Protein AF-A0A9D1CZ74-F1 (afdb_monomer)

Radius of gyration: 22.81 Å; Cα contacts (8 Å, |Δi|>4): 179; chains: 1; bounding box: 48×59×58 Å

Organism: NCBI:txid2840752

Sequence (178 aa):
MLEEDRCKKCGAKLVHGQCFNCKDLKVIEKGYIMVIDKDDQRIYNKRFEVMYNNKDFIWSFVLGLMYASFSGHIIIGVCGALIDVLLVWLFSIIMKADIFITIVFAGCFLIFRIICGLVLNVVCIQVDQTRINKIKVKYRKGYKRVLKNHNPDGKIYLVSTLILFVFLLCGLFWFELS

Mean predicted aligned error: 11.15 Å

Secondary structure (DSSP, 8-state):
-----B-TTT-PBPBTTB-TTT--B----S-------HHHHHHH-TTHHHHHTTTTHHHHHHHGGGHHHHTT-HHHHHHHHHHHHHHHHHHHHHTTS-HHHHHHHHHHHHHHHHHHHHHHHHHHHHHHHHHHHHHHHHTTTTHHHHHHH----HHHHHHHHHHHHHHHHHHHHHHHH-

Foldseek 3Di:
DPPQQADPPPRDGDDVQADPVVRDRPPPPDDPPLPQPLVLLCLQFVCLVCLVVLVCLVVCLVLPQLCLLLRVNLVSNLVVLVVVLVLVVVLVVQVPDDPVSNVVSVVVSSVSSNCRSVCVSVVSSVVSSVVLVVLCVVCVDPSSVVSNVNYRNSVVSSVVSVVVSVVSNVVVVVVVVD

Structure (mmCIF, N/CA/C/O backbone):
data_AF-A0A9D1CZ74-F1
#
_entry.id   AF-A0A9D1CZ74-F1
#
loop_
_atom_site.group_PDB
_atom_site.id
_atom_site.type_symbol
_atom_site.label_atom_id
_atom_site.label_alt_id
_atom_site.label_comp_id
_atom_site.label_asym_id
_atom_site.label_entity_id
_atom_site.label_seq_id
_atom_site.pdbx_PDB_ins_code
_atom_site.Cartn_x
_atom_site.Cartn_y
_atom_site.Cartn_z
_atom_site.occupancy
_atom_site.B_iso_or_equiv
_atom_site.auth_seq_id
_atom_site.auth_comp_id
_atom_site.auth_asym_id
_atom_site.auth_atom_id
_atom_site.pdbx_PDB_model_num
ATOM 1 N N . MET A 1 1 ? -0.975 -40.226 17.332 1.00 32.88 1 MET A N 1
ATOM 2 C CA . MET A 1 1 ? -2.325 -40.389 17.907 1.00 32.88 1 MET A CA 1
ATOM 3 C C . MET A 1 1 ? -2.902 -38.993 18.051 1.00 32.88 1 MET A C 1
ATOM 5 O O . MET A 1 1 ? -2.364 -38.220 18.828 1.00 32.88 1 MET A O 1
ATOM 9 N N . LEU A 1 2 ? -3.861 -38.619 17.203 1.00 37.31 2 LEU A N 1
ATOM 10 C CA . LEU A 1 2 ? -4.522 -37.313 17.274 1.00 37.31 2 LEU A CA 1
ATOM 11 C C . LEU A 1 2 ? -5.500 -37.372 18.453 1.00 37.31 2 LEU A C 1
ATOM 13 O O . LEU A 1 2 ? -6.474 -38.117 18.385 1.00 37.31 2 LEU A O 1
ATOM 17 N N . GLU A 1 3 ? -5.194 -36.674 19.548 1.00 45.78 3 GLU A N 1
ATOM 18 C CA . GLU A 1 3 ? -6.130 -36.504 20.664 1.00 45.78 3 GLU A CA 1
ATOM 19 C C . GLU A 1 3 ? -7.440 -35.926 20.118 1.00 45.78 3 GLU A C 1
ATOM 21 O O . GLU A 1 3 ? -7.453 -34.874 19.480 1.00 45.78 3 GLU A O 1
ATOM 26 N N . GLU A 1 4 ? -8.546 -36.640 20.325 1.00 53.97 4 GLU A N 1
ATOM 27 C CA . GLU A 1 4 ? -9.860 -36.160 19.919 1.00 53.97 4 GLU A CA 1
ATOM 28 C C . GLU A 1 4 ? -10.201 -34.870 20.670 1.00 53.97 4 GLU A C 1
ATOM 30 O O . GLU A 1 4 ? -10.247 -34.831 21.902 1.00 53.97 4 GLU A O 1
ATOM 35 N N . ASP A 1 5 ? -10.500 -33.825 19.903 1.00 65.00 5 ASP A N 1
ATOM 36 C CA . ASP A 1 5 ? -10.942 -32.520 20.376 1.00 65.00 5 ASP A CA 1
ATOM 37 C C . ASP A 1 5 ? -12.292 -32.621 21.115 1.00 65.00 5 ASP A C 1
ATOM 39 O O . ASP A 1 5 ? -13.370 -32.386 20.562 1.00 65.00 5 ASP A O 1
ATOM 43 N N . ARG A 1 6 ? -12.246 -32.984 22.400 1.00 72.50 6 ARG A N 1
ATOM 44 C CA . ARG A 1 6 ? -13.394 -32.994 23.315 1.00 72.50 6 ARG A CA 1
ATOM 45 C C . ARG A 1 6 ? -13.269 -31.885 24.356 1.00 72.50 6 ARG A C 1
ATOM 47 O O . ARG A 1 6 ? -12.186 -31.481 24.792 1.00 72.50 6 ARG A O 1
ATOM 54 N N . CYS A 1 7 ? -14.408 -31.345 24.766 1.00 68.44 7 CYS A N 1
ATOM 55 C CA . CYS A 1 7 ? -14.451 -30.318 25.793 1.00 68.44 7 CYS A CA 1
ATOM 56 C C . CYS A 1 7 ? -14.127 -30.896 27.174 1.00 68.44 7 CYS A C 1
ATOM 58 O O . CYS A 1 7 ? -14.730 -31.877 27.597 1.00 68.44 7 CYS A O 1
ATOM 60 N N . LYS A 1 8 ? -13.256 -30.219 27.930 1.00 70.25 8 LYS A N 1
ATOM 61 C CA . LYS A 1 8 ? -12.856 -30.644 29.282 1.00 70.25 8 LYS A CA 1
ATOM 62 C C . LYS A 1 8 ? -13.966 -30.523 30.340 1.00 70.25 8 LYS A C 1
ATOM 64 O O . LYS A 1 8 ? -13.836 -31.125 31.395 1.00 70.25 8 LYS A O 1
ATOM 69 N N . LYS A 1 9 ? -15.032 -29.753 30.077 1.00 69.06 9 LYS A N 1
ATOM 70 C CA . LYS A 1 9 ? -16.198 -29.622 30.974 1.00 69.06 9 LYS A CA 1
ATOM 71 C C . LYS A 1 9 ? -17.348 -30.556 30.596 1.00 69.06 9 LYS A C 1
ATOM 73 O O . LYS A 1 9 ? -17.856 -31.261 31.452 1.00 69.06 9 LYS A O 1
ATOM 78 N N . CYS A 1 10 ? -17.770 -30.529 29.326 1.00 76.81 10 CYS A N 1
ATOM 79 C CA . CYS A 1 10 ? -18.957 -31.255 28.849 1.00 76.81 10 CYS A CA 1
ATOM 80 C C . CYS A 1 10 ? -18.639 -32.636 28.248 1.00 76.81 10 CYS A C 1
ATOM 82 O O . CYS A 1 10 ? -19.566 -33.380 27.952 1.00 76.81 10 CYS A O 1
ATOM 84 N N . GLY A 1 11 ? -17.375 -32.955 27.946 1.00 72.62 11 GLY A N 1
ATOM 85 C CA . GLY A 1 11 ? -16.997 -34.159 27.189 1.00 72.62 11 GLY A CA 1
ATOM 86 C C . GLY A 1 11 ? -17.477 -34.184 25.728 1.00 72.62 11 GLY A C 1
ATOM 87 O O . GLY A 1 11 ? -17.116 -35.092 24.980 1.00 72.62 11 GLY A O 1
ATOM 88 N N . ALA A 1 12 ? -18.267 -33.193 25.296 1.00 74.06 12 ALA A N 1
ATOM 89 C CA . ALA A 1 12 ? -18.801 -33.114 23.942 1.00 74.06 12 ALA A CA 1
ATOM 90 C C . ALA A 1 12 ? -17.697 -32.820 22.918 1.00 74.06 12 ALA A C 1
ATOM 92 O O . ALA A 1 12 ? -16.705 -32.148 23.224 1.00 74.06 12 ALA A O 1
ATOM 93 N N . LYS A 1 13 ? -17.906 -33.303 21.689 1.00 70.94 13 LYS A N 1
ATOM 94 C CA . LYS A 1 13 ? -17.028 -33.045 20.546 1.00 70.94 13 LYS A CA 1
ATOM 95 C C . LYS A 1 13 ? -16.989 -31.544 20.258 1.00 70.94 13 LYS A C 1
ATOM 97 O O . LYS A 1 13 ? -18.033 -30.898 20.170 1.00 70.94 13 LYS A O 1
ATOM 102 N N . LEU A 1 14 ? -15.790 -30.992 20.135 1.00 66.94 14 LEU A N 1
ATOM 103 C CA . LEU A 1 14 ? -15.603 -29.605 19.738 1.00 66.94 14 LEU A CA 1
ATOM 104 C C . LEU A 1 14 ? -15.818 -29.507 18.228 1.00 66.94 14 LEU A C 1
ATOM 106 O O . LEU A 1 14 ? -15.296 -30.306 17.452 1.00 66.94 14 LEU A O 1
ATOM 110 N N . VAL A 1 15 ? -16.577 -28.501 17.812 1.00 65.00 15 VAL A N 1
ATOM 111 C CA . VAL A 1 15 ? -16.712 -28.122 16.405 1.00 65.00 15 VAL A CA 1
ATOM 112 C C . VAL A 1 15 ? -16.046 -26.758 16.283 1.00 65.00 15 VAL A C 1
ATOM 114 O O . VAL A 1 15 ? -16.428 -25.819 16.979 1.00 65.00 15 VAL A O 1
ATOM 117 N N . HIS A 1 16 ? -14.975 -26.677 15.489 1.00 60.94 16 HIS A N 1
ATOM 118 C CA . HIS A 1 16 ? -14.132 -25.477 15.360 1.00 60.94 16 HIS A CA 1
ATOM 119 C C . HIS A 1 16 ? -13.632 -24.897 16.703 1.00 60.94 16 HIS A C 1
ATOM 121 O O . HIS A 1 16 ? -13.588 -23.684 16.893 1.00 60.94 16 HIS A O 1
ATOM 127 N N . GLY A 1 17 ? -13.268 -25.756 17.664 1.00 59.22 17 GLY A N 1
ATOM 128 C CA . GLY A 1 17 ? -12.712 -25.320 18.953 1.00 59.22 17 GLY A CA 1
ATOM 129 C C . GLY A 1 17 ? -13.727 -24.811 19.985 1.00 59.22 17 GLY A C 1
ATOM 130 O O . GLY A 1 17 ? -13.321 -24.357 21.055 1.00 59.22 17 GLY A O 1
ATOM 131 N N . GLN A 1 18 ? -15.033 -24.913 19.713 1.00 60.41 18 GLN A N 1
ATOM 132 C CA . GLN A 1 18 ? -16.101 -24.474 20.622 1.00 60.41 18 GLN A CA 1
ATOM 133 C C . GLN A 1 18 ? -16.955 -25.660 21.126 1.00 60.41 18 GLN A C 1
ATOM 135 O O . GLN A 1 18 ? -17.345 -26.524 20.339 1.00 60.41 18 GLN A O 1
ATOM 140 N N . CYS A 1 19 ? -17.273 -25.710 22.439 1.00 67.12 19 CYS A N 1
ATOM 141 C CA . CYS A 1 19 ? -18.354 -26.576 22.971 1.00 67.12 19 CYS A CA 1
ATOM 142 C C . CYS A 1 19 ? -19.661 -25.783 22.904 1.00 67.12 19 CYS A C 1
ATOM 144 O O . CYS A 1 19 ? -19.894 -24.894 23.724 1.00 67.12 19 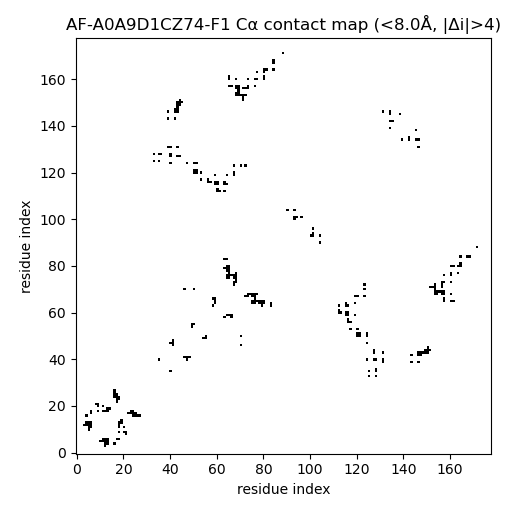CYS A O 1
ATOM 146 N N . PHE A 1 20 ? -20.539 -26.151 21.969 1.00 66.81 20 PHE A N 1
ATOM 147 C CA . PHE A 1 20 ? -21.881 -25.572 21.834 1.00 66.81 20 PHE A CA 1
ATOM 148 C C . PHE A 1 20 ? -22.760 -25.790 23.077 1.00 66.81 20 PHE A C 1
ATOM 150 O O . PHE A 1 20 ? -23.681 -25.015 23.315 1.00 66.81 20 PHE A O 1
ATOM 157 N N . ASN A 1 21 ? -22.434 -26.791 23.903 1.00 71.38 21 ASN A N 1
ATOM 158 C CA . ASN A 1 21 ? -23.150 -27.089 25.145 1.00 71.38 21 ASN A CA 1
ATOM 159 C C . ASN A 1 21 ? -22.739 -26.180 26.318 1.00 71.38 21 ASN A C 1
ATOM 161 O O . ASN A 1 21 ? -23.587 -25.722 27.073 1.00 71.38 21 ASN A O 1
ATOM 165 N N . CYS A 1 22 ? -21.441 -25.900 26.479 1.00 65.50 22 CYS A N 1
ATOM 166 C CA . CYS A 1 22 ? -20.932 -25.074 27.582 1.00 65.50 22 CYS A CA 1
ATOM 167 C C . CYS A 1 22 ? -20.836 -23.588 27.237 1.00 65.50 22 CYS A C 1
ATOM 169 O O . CYS A 1 22 ? -20.645 -22.785 28.143 1.00 65.50 22 CYS A O 1
ATOM 171 N N . LYS A 1 23 ? -20.877 -23.227 25.945 1.00 57.62 23 LYS A N 1
ATOM 172 C CA . LYS A 1 23 ? -20.534 -21.886 25.429 1.00 57.62 23 LYS A CA 1
ATOM 173 C C . LYS A 1 23 ? -19.154 -21.369 25.870 1.00 57.62 23 LYS A C 1
ATOM 175 O O . LYS A 1 23 ? -18.845 -20.196 25.684 1.00 57.62 23 LYS A O 1
ATOM 180 N N . ASP A 1 24 ? -18.305 -22.240 26.410 1.00 48.53 24 ASP A N 1
ATOM 181 C CA . AS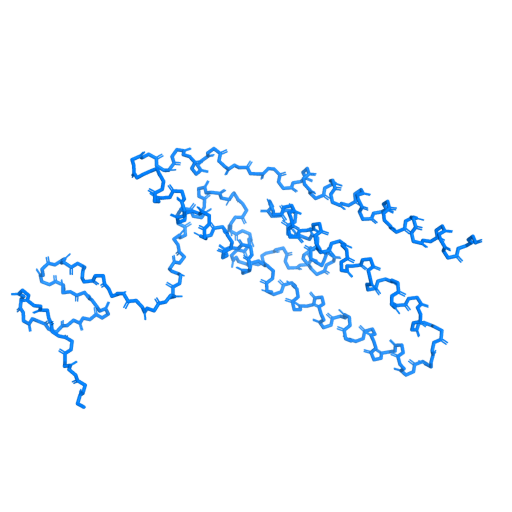P A 1 24 ? -16.941 -21.900 26.788 1.00 48.53 24 ASP A CA 1
ATOM 182 C C . ASP A 1 24 ? -16.046 -21.926 25.549 1.00 48.53 24 ASP A C 1
ATOM 184 O O . ASP A 1 24 ? -15.856 -22.969 24.911 1.00 48.53 24 ASP A O 1
ATOM 188 N N . LEU A 1 25 ? -15.473 -20.765 25.225 1.00 47.88 25 LEU A N 1
ATOM 189 C CA . LEU A 1 25 ? -14.387 -20.652 24.263 1.00 47.88 25 LEU A CA 1
ATOM 190 C C . LEU A 1 25 ? -13.122 -21.229 24.896 1.00 47.88 25 LEU A C 1
ATOM 192 O O . LEU A 1 25 ? -12.490 -20.596 25.742 1.00 47.88 25 LEU A O 1
ATOM 196 N N . LYS A 1 26 ? -12.700 -22.411 24.440 1.00 41.22 26 LYS A N 1
ATOM 197 C CA . LYS A 1 26 ? -11.277 -22.733 24.511 1.00 41.22 26 LYS A CA 1
ATOM 198 C C . LYS A 1 26 ? -10.585 -21.772 23.549 1.00 41.22 26 LYS A C 1
ATOM 200 O O . LYS A 1 26 ? -10.745 -21.870 22.336 1.00 41.22 26 LYS A O 1
ATOM 205 N N . VAL A 1 27 ? -9.848 -20.821 24.113 1.00 44.22 27 VAL A N 1
ATOM 206 C CA . VAL A 1 27 ? -8.821 -20.071 23.393 1.00 44.22 27 VAL A CA 1
ATOM 207 C C . VAL A 1 27 ? -7.841 -21.111 22.860 1.00 44.22 27 VAL A C 1
ATOM 209 O O . VAL A 1 27 ? -7.039 -21.658 23.613 1.00 44.22 27 VAL A O 1
ATOM 212 N N . ILE A 1 28 ? -7.966 -21.454 21.579 1.00 41.84 28 ILE A N 1
ATOM 213 C CA . ILE A 1 28 ? -6.931 -22.204 20.877 1.00 41.84 28 ILE A CA 1
ATOM 214 C C . ILE A 1 28 ? -5.801 -21.206 20.647 1.00 41.84 28 ILE A C 1
ATOM 216 O O . ILE A 1 28 ? -5.851 -20.358 19.757 1.00 41.84 28 ILE A O 1
ATOM 220 N N . GLU A 1 29 ? -4.804 -21.264 21.521 1.00 41.56 29 GLU A N 1
ATOM 221 C CA . GLU A 1 29 ? -3.507 -20.668 21.257 1.00 41.56 29 GLU A CA 1
ATOM 222 C C . GLU A 1 29 ? -2.853 -21.358 20.050 1.00 41.56 29 GLU A C 1
ATOM 224 O O . GLU A 1 29 ? -2.844 -22.582 19.942 1.00 41.56 29 GLU A O 1
ATOM 229 N N . LYS A 1 30 ? -2.237 -20.526 19.200 1.00 36.38 30 LYS A N 1
ATOM 230 C CA . LYS A 1 30 ? -1.262 -20.863 18.146 1.00 36.38 30 LYS A CA 1
ATOM 231 C C . LYS A 1 30 ? -1.809 -21.432 16.835 1.00 36.38 30 LYS A C 1
ATOM 233 O O . LYS A 1 30 ? -1.285 -22.381 16.268 1.00 36.38 30 LYS A O 1
ATOM 238 N N . GLY A 1 31 ? -2.738 -20.689 16.253 1.00 35.44 31 GLY A N 1
ATOM 239 C CA . GLY A 1 31 ? -2.729 -20.423 14.818 1.00 35.44 31 GLY A CA 1
ATOM 240 C C . GLY A 1 31 ? -3.046 -18.948 14.638 1.00 35.44 31 GLY A C 1
ATOM 241 O O . GLY A 1 31 ? -4.168 -18.541 14.917 1.00 35.44 31 GLY A O 1
ATOM 242 N N . TYR A 1 32 ? -2.075 -18.121 14.242 1.00 40.22 32 TYR A N 1
ATOM 243 C CA . TYR A 1 32 ? -2.291 -16.696 13.955 1.00 40.22 32 TYR A CA 1
ATOM 244 C C . TYR A 1 32 ? -3.102 -16.521 12.662 1.00 40.22 32 TYR A C 1
ATOM 246 O O . TYR A 1 32 ? -2.675 -15.848 11.730 1.00 40.22 32 TYR A O 1
ATOM 254 N N . ILE A 1 33 ? -4.290 -17.114 12.579 1.00 43.69 33 ILE A N 1
ATOM 255 C CA . ILE A 1 33 ? -5.291 -16.620 11.648 1.00 43.69 33 ILE A CA 1
ATOM 256 C C . ILE A 1 33 ? -5.787 -15.340 12.309 1.00 43.69 33 ILE A C 1
ATOM 258 O O . ILE A 1 33 ? -6.573 -15.383 13.254 1.00 43.69 33 ILE A O 1
ATOM 262 N N . MET A 1 34 ? -5.240 -14.194 11.890 1.00 52.50 34 MET A N 1
ATOM 263 C CA . MET A 1 34 ? -5.785 -12.895 12.272 1.00 52.50 34 MET A CA 1
ATOM 264 C C . MET A 1 34 ? -7.248 -12.874 11.830 1.00 52.50 34 MET A C 1
ATOM 266 O O . MET A 1 34 ? -7.548 -12.665 10.658 1.00 52.50 34 MET A O 1
ATOM 270 N N . VAL A 1 35 ? -8.159 -13.140 12.765 1.00 64.94 35 VAL A N 1
ATOM 271 C CA . VAL A 1 35 ? -9.590 -13.019 12.512 1.00 64.94 35 VAL A CA 1
ATOM 272 C C . VAL A 1 35 ? -9.858 -11.535 12.308 1.00 64.94 35 VAL A C 1
ATOM 274 O O . VAL A 1 35 ? -9.704 -10.732 13.230 1.00 64.94 35 VAL A O 1
ATOM 277 N N . ILE A 1 36 ? -10.182 -11.169 11.069 1.00 68.81 36 ILE A N 1
ATOM 278 C CA . ILE A 1 36 ? -10.537 -9.798 10.720 1.00 68.81 36 ILE A CA 1
ATOM 279 C C . ILE A 1 36 ? -11.913 -9.523 11.317 1.00 68.81 36 ILE A C 1
ATOM 281 O O . ILE A 1 36 ? -12.916 -10.108 10.904 1.00 68.81 36 ILE A O 1
ATOM 285 N N . ASP A 1 37 ? -11.947 -8.621 12.289 1.00 82.62 37 ASP A N 1
ATOM 286 C CA . ASP A 1 37 ? -13.181 -8.144 12.901 1.00 82.62 37 ASP A CA 1
ATOM 287 C C . ASP A 1 37 ? -13.723 -6.992 12.048 1.00 82.62 37 ASP A C 1
ATOM 289 O O . ASP A 1 37 ? -13.271 -5.849 12.157 1.00 82.62 37 ASP A O 1
ATOM 293 N N . LYS A 1 38 ? -14.639 -7.317 11.127 1.00 84.94 38 LYS A N 1
ATOM 294 C CA . LYS A 1 38 ? -15.161 -6.364 10.135 1.00 84.94 38 LYS A CA 1
ATOM 295 C C . LYS A 1 38 ? -15.828 -5.149 10.781 1.00 84.94 38 LYS A C 1
ATOM 297 O O . LYS A 1 38 ? -15.746 -4.057 10.225 1.00 84.94 38 LYS A O 1
ATOM 302 N N . ASP A 1 39 ? -16.464 -5.314 11.938 1.00 87.44 39 ASP A N 1
ATOM 303 C CA . ASP A 1 39 ? -17.161 -4.214 12.604 1.00 87.44 39 ASP A CA 1
ATOM 304 C C . ASP A 1 39 ? -16.169 -3.215 13.196 1.00 87.44 39 ASP A C 1
ATOM 306 O O . ASP A 1 39 ? -16.305 -2.007 12.996 1.00 87.44 39 ASP A O 1
ATOM 310 N N . ASP A 1 40 ? -15.116 -3.699 13.850 1.00 89.81 40 ASP A N 1
ATOM 311 C CA . ASP A 1 40 ? -14.084 -2.815 14.389 1.00 89.81 40 ASP A CA 1
ATOM 312 C C . ASP A 1 40 ? -13.244 -2.156 13.293 1.00 89.81 40 ASP A C 1
ATOM 314 O O . ASP A 1 40 ? -12.865 -0.992 13.429 1.00 89.81 40 ASP A O 1
ATOM 318 N N . GLN A 1 41 ? -13.011 -2.855 12.182 1.00 90.75 41 GLN A N 1
ATOM 319 C CA . GLN A 1 41 ? -12.386 -2.288 10.988 1.00 90.75 41 GLN A CA 1
ATOM 320 C C . GLN A 1 41 ? -13.215 -1.146 10.389 1.00 90.75 41 GLN A C 1
ATOM 322 O O . GLN A 1 41 ? -12.668 -0.083 10.104 1.00 90.75 41 GLN A O 1
ATOM 327 N N . ARG A 1 42 ? -14.540 -1.314 10.266 1.00 90.44 42 ARG A N 1
ATOM 328 C CA . ARG A 1 42 ? -15.451 -0.243 9.815 1.00 90.44 42 ARG A CA 1
ATOM 329 C C . ARG A 1 42 ? -15.418 0.975 10.734 1.00 90.44 42 ARG A C 1
ATOM 331 O O . ARG A 1 42 ? -15.523 2.100 10.254 1.00 90.44 42 ARG A O 1
ATOM 338 N N . ILE A 1 43 ? -15.291 0.761 12.045 1.00 89.44 43 ILE A N 1
ATOM 339 C CA . ILE A 1 43 ? -15.200 1.856 13.021 1.00 89.44 43 ILE A CA 1
ATOM 340 C C . ILE A 1 43 ? -13.851 2.580 12.909 1.00 89.44 43 ILE A C 1
ATOM 342 O O . ILE A 1 43 ? -13.810 3.802 13.028 1.00 89.44 43 ILE A O 1
ATOM 346 N N . TYR A 1 44 ? -12.767 1.831 12.705 1.00 90.12 44 TYR A N 1
ATOM 347 C CA . TYR A 1 44 ? -11.393 2.337 12.679 1.00 90.12 44 TYR A CA 1
ATOM 348 C C . TYR A 1 44 ? -11.007 3.006 11.355 1.00 90.12 44 TYR A C 1
ATOM 350 O O . TYR A 1 44 ? -10.211 3.939 11.340 1.00 90.12 44 TYR A O 1
ATOM 358 N N . ASN A 1 45 ? -11.539 2.531 10.229 1.00 89.12 45 ASN A N 1
ATOM 359 C CA . ASN A 1 45 ? -11.210 3.058 8.914 1.00 89.12 45 ASN A CA 1
ATOM 360 C C . ASN A 1 45 ? -12.476 3.212 8.065 1.00 89.12 45 ASN A C 1
ATOM 362 O O . ASN A 1 45 ? -13.061 2.236 7.595 1.00 89.12 45 ASN A O 1
ATOM 366 N N . LYS A 1 46 ? -12.875 4.462 7.797 1.00 86.94 46 LYS A N 1
ATOM 367 C CA . LYS A 1 46 ? -14.060 4.769 6.974 1.00 86.94 46 LYS A CA 1
ATOM 368 C C . LYS A 1 46 ? -13.966 4.226 5.548 1.00 86.94 46 LYS A C 1
ATOM 370 O O . LYS A 1 46 ? -14.996 4.020 4.913 1.00 86.94 46 LYS A O 1
ATOM 375 N N . ARG A 1 47 ? -12.752 3.990 5.034 1.00 87.62 47 ARG A N 1
ATOM 376 C CA . ARG A 1 47 ? -12.527 3.418 3.698 1.00 87.62 47 ARG A CA 1
ATOM 377 C C . ARG A 1 47 ? -12.459 1.890 3.701 1.00 87.62 47 ARG A C 1
ATOM 379 O O . ARG A 1 47 ? -12.265 1.309 2.638 1.00 87.62 47 ARG A O 1
ATOM 386 N N . PHE A 1 48 ? -12.677 1.225 4.839 1.00 89.94 48 PHE A N 1
ATOM 387 C CA . PHE A 1 48 ? -12.615 -0.235 4.941 1.00 89.94 48 PHE A CA 1
ATOM 388 C C . PHE A 1 48 ? -13.449 -0.957 3.876 1.00 89.94 48 PHE A C 1
ATOM 390 O O . PHE A 1 48 ? -12.932 -1.850 3.219 1.00 89.94 48 PHE A O 1
ATOM 397 N N . GLU A 1 49 ? -14.697 -0.546 3.636 1.00 87.75 49 GLU A N 1
ATOM 398 C CA . GLU A 1 49 ? -15.556 -1.178 2.618 1.00 87.75 49 GLU A CA 1
ATOM 399 C C . GLU A 1 49 ? -15.002 -1.058 1.194 1.00 87.75 49 GLU A C 1
ATOM 401 O O . GLU A 1 49 ? -15.185 -1.946 0.362 1.00 87.75 49 GLU A O 1
ATOM 406 N N . VAL A 1 50 ? -14.321 0.046 0.900 1.00 88.00 50 VAL A N 1
ATOM 407 C CA . VAL A 1 50 ? -13.695 0.283 -0.402 1.00 88.00 50 VAL A CA 1
ATOM 408 C C . VAL A 1 50 ? -12.463 -0.606 -0.556 1.00 88.00 50 VAL A C 1
ATOM 410 O O . VAL A 1 50 ? -12.302 -1.241 -1.596 1.00 88.00 50 VAL A O 1
ATOM 413 N N . MET A 1 51 ? -11.644 -0.708 0.497 1.00 88.75 51 MET A N 1
ATOM 414 C CA . MET A 1 51 ? -10.454 -1.564 0.522 1.00 88.75 51 MET A CA 1
ATOM 415 C C . MET A 1 51 ? -10.815 -3.054 0.482 1.00 88.75 51 MET A C 1
ATOM 417 O O . MET A 1 51 ? -10.253 -3.801 -0.312 1.00 88.75 51 MET A O 1
ATOM 421 N N . TYR A 1 52 ? -11.773 -3.490 1.305 1.00 88.00 52 TYR A N 1
ATOM 422 C CA . TYR A 1 52 ? -12.168 -4.895 1.446 1.00 88.00 52 TYR A CA 1
ATOM 423 C C . TYR A 1 52 ? -12.752 -5.459 0.149 1.00 88.00 52 TYR A C 1
ATOM 425 O O . TYR A 1 52 ? -12.462 -6.592 -0.219 1.00 88.00 52 TYR A O 1
ATOM 433 N N . ASN A 1 53 ? -13.536 -4.648 -0.566 1.00 87.00 53 ASN A N 1
ATOM 434 C CA . ASN A 1 53 ? -14.113 -5.018 -1.858 1.00 87.00 53 ASN A CA 1
ATOM 435 C C . ASN A 1 53 ? -13.218 -4.634 -3.051 1.00 87.00 53 ASN A C 1
ATOM 437 O O . ASN A 1 53 ? -13.643 -4.771 -4.194 1.00 87.00 53 ASN A O 1
ATOM 441 N N . ASN A 1 54 ? -12.017 -4.102 -2.797 1.00 86.62 54 ASN A N 1
ATOM 442 C CA . ASN A 1 54 ? -11.060 -3.640 -3.802 1.00 86.62 54 ASN A CA 1
ATOM 443 C C . ASN A 1 54 ? -11.653 -2.705 -4.883 1.00 86.62 54 ASN A C 1
ATOM 445 O O . ASN A 1 54 ? -11.284 -2.777 -6.054 1.00 86.62 54 ASN A O 1
ATOM 449 N N . LYS A 1 55 ? -12.588 -1.819 -4.507 1.00 86.56 55 LYS A N 1
ATOM 450 C CA . LYS A 1 55 ? -13.321 -0.967 -5.470 1.00 86.56 55 LYS A CA 1
ATOM 451 C C . LYS A 1 55 ? -12.432 0.067 -6.168 1.00 86.56 55 LYS A C 1
ATOM 453 O O . LYS A 1 55 ? -12.726 0.465 -7.287 1.00 86.56 55 LYS A O 1
ATOM 458 N N . 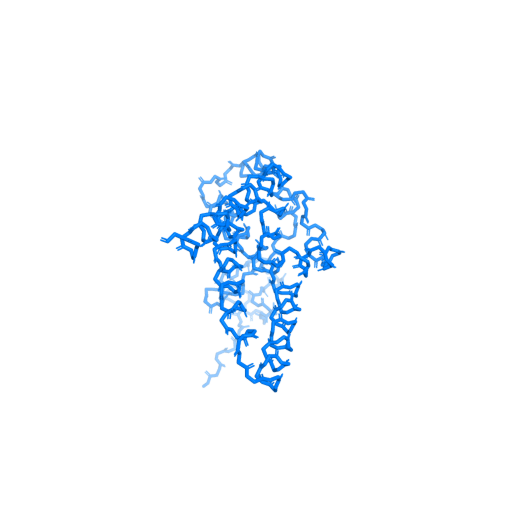ASP A 1 56 ? -11.329 0.449 -5.529 1.00 85.25 56 ASP A N 1
ATOM 459 C CA . ASP A 1 56 ? -10.363 1.429 -6.038 1.00 85.25 56 ASP A CA 1
ATOM 460 C C . ASP A 1 56 ? -9.133 0.763 -6.684 1.00 85.25 56 ASP A C 1
ATOM 462 O O . ASP A 1 56 ? -8.040 1.329 -6.679 1.00 85.25 56 ASP A O 1
ATOM 466 N N . PHE A 1 57 ? -9.292 -0.436 -7.259 1.00 87.31 57 PHE A N 1
ATOM 467 C CA . PHE A 1 57 ? -8.203 -1.159 -7.929 1.00 87.31 57 PHE A CA 1
ATOM 468 C C . PHE A 1 57 ? -7.458 -0.288 -8.952 1.00 87.31 57 PHE A C 1
ATOM 470 O O . PHE A 1 57 ? -6.231 -0.253 -8.948 1.00 87.31 57 PHE A O 1
ATOM 477 N N . ILE A 1 58 ? -8.189 0.469 -9.782 1.00 87.25 58 ILE A N 1
ATOM 478 C CA . ILE A 1 58 ? -7.602 1.352 -10.805 1.00 87.25 58 ILE A CA 1
ATOM 479 C C . ILE A 1 58 ? -6.715 2.421 -10.155 1.00 87.25 58 ILE A C 1
ATOM 481 O O . ILE A 1 58 ? -5.589 2.647 -10.594 1.00 87.25 58 ILE A O 1
ATOM 485 N N . TRP A 1 59 ? -7.185 3.046 -9.074 1.00 87.88 59 TRP A N 1
ATOM 486 C CA . TRP A 1 59 ? -6.394 4.033 -8.341 1.00 87.88 59 TRP A CA 1
ATOM 487 C C . TRP A 1 59 ? -5.157 3.407 -7.708 1.00 87.88 59 TRP A C 1
ATOM 489 O O . TRP A 1 59 ? -4.086 4.004 -7.760 1.00 87.88 59 TRP A O 1
ATOM 499 N N . SER A 1 60 ? -5.274 2.194 -7.167 1.00 86.56 60 SER A N 1
ATOM 500 C CA . SER A 1 60 ? -4.127 1.462 -6.630 1.00 86.56 60 SER A CA 1
ATOM 501 C C . SER A 1 60 ? -3.131 1.042 -7.713 1.00 86.56 60 SER A C 1
ATOM 503 O O . SER A 1 60 ? -1.934 1.006 -7.451 1.00 86.56 60 SER A O 1
ATOM 505 N N . PHE A 1 61 ? -3.593 0.754 -8.928 1.00 88.75 61 PHE A N 1
ATOM 506 C CA . PHE A 1 61 ? -2.734 0.449 -10.068 1.00 88.75 61 PHE A CA 1
ATOM 507 C C . PHE A 1 61 ? -1.942 1.690 -10.516 1.00 88.75 61 PHE A C 1
ATOM 509 O O . PHE A 1 61 ? -0.717 1.635 -10.651 1.00 88.75 61 PHE A O 1
ATOM 516 N N . VAL A 1 62 ? -2.622 2.832 -10.679 1.00 87.81 62 VAL A N 1
ATOM 517 C CA . VAL A 1 62 ? -2.013 4.095 -11.138 1.00 87.81 62 VAL A CA 1
ATOM 518 C C . VAL A 1 62 ? -1.076 4.692 -10.090 1.00 87.81 62 VAL A C 1
ATOM 520 O O . VAL A 1 62 ? 0.038 5.098 -10.414 1.00 87.81 62 VAL A O 1
ATOM 523 N N . LEU A 1 63 ? -1.493 4.721 -8.824 1.00 88.19 63 LEU A N 1
ATOM 524 C CA . LEU A 1 63 ? -0.691 5.282 -7.733 1.00 88.19 63 LEU A CA 1
ATOM 525 C C . LEU A 1 63 ? 0.331 4.285 -7.171 1.00 88.19 63 LEU A C 1
ATOM 527 O O . LEU A 1 63 ? 1.163 4.672 -6.357 1.00 88.19 63 LEU A O 1
ATOM 531 N N . GLY A 1 64 ? 0.264 3.010 -7.561 1.00 89.50 64 GLY A N 1
ATOM 532 C CA . GLY A 1 64 ? 1.156 1.975 -7.049 1.00 89.50 64 GLY A CA 1
ATOM 533 C C . GLY A 1 64 ? 1.072 1.873 -5.527 1.00 89.50 64 GLY A C 1
ATOM 534 O O . GLY A 1 64 ? -0.012 1.839 -4.941 1.00 89.50 64 GLY A O 1
ATOM 535 N N . LEU A 1 65 ? 2.229 1.856 -4.867 1.00 90.50 65 LEU A N 1
ATOM 536 C CA . LEU A 1 65 ? 2.306 1.754 -3.408 1.00 90.50 65 LEU A CA 1
ATOM 537 C C . LEU A 1 65 ? 1.891 3.051 -2.694 1.00 90.50 65 LEU A C 1
ATOM 539 O O . LEU A 1 65 ? 1.437 2.998 -1.548 1.00 90.50 65 LEU A O 1
ATOM 543 N N . MET A 1 66 ? 1.957 4.205 -3.368 1.00 91.69 66 MET A N 1
ATOM 544 C CA . MET A 1 66 ? 1.534 5.493 -2.800 1.00 91.69 66 MET A CA 1
ATOM 545 C C . MET A 1 66 ? 0.033 5.542 -2.492 1.00 91.69 66 MET A C 1
ATOM 547 O O . MET A 1 66 ? -0.395 6.316 -1.632 1.00 91.69 66 MET A O 1
ATOM 551 N N . TYR A 1 67 ? -0.772 4.676 -3.122 1.00 92.06 67 TYR A N 1
ATOM 552 C CA . TYR A 1 67 ? -2.192 4.516 -2.800 1.00 92.06 67 TYR A CA 1
ATOM 553 C C . TYR A 1 67 ? -2.429 4.218 -1.310 1.00 92.06 67 TYR A C 1
ATOM 555 O O . TYR A 1 67 ? -3.444 4.635 -0.754 1.00 92.06 67 TYR A O 1
ATOM 563 N N . ALA A 1 68 ? -1.485 3.572 -0.619 1.00 90.56 68 ALA A N 1
ATOM 564 C CA . ALA A 1 68 ? -1.614 3.307 0.812 1.00 90.56 68 ALA A CA 1
ATOM 565 C C . ALA A 1 68 ? -1.795 4.595 1.638 1.00 90.56 68 ALA A C 1
ATOM 567 O O . ALA A 1 68 ? -2.562 4.602 2.604 1.00 90.56 68 ALA A O 1
ATOM 568 N N . SER A 1 69 ? -1.186 5.716 1.227 1.00 89.94 69 SER A N 1
ATOM 569 C CA . SER A 1 69 ? -1.415 7.019 1.868 1.00 89.94 69 SER A CA 1
ATOM 570 C C . SER A 1 69 ? -2.868 7.472 1.744 1.00 89.94 69 SER A C 1
ATOM 572 O O . SER A 1 69 ? -3.434 7.973 2.716 1.00 89.94 69 SER A O 1
ATOM 574 N N . PHE A 1 70 ? -3.506 7.217 0.597 1.00 87.56 70 PHE A N 1
ATOM 575 C CA . PHE A 1 70 ? -4.926 7.504 0.387 1.00 87.56 70 PHE A CA 1
ATOM 576 C C . PHE A 1 70 ? -5.824 6.689 1.328 1.00 87.56 70 PHE A C 1
ATOM 578 O O . PHE A 1 70 ? -6.904 7.140 1.715 1.00 87.56 70 PHE A O 1
ATOM 585 N N . SER A 1 71 ? -5.388 5.493 1.726 1.00 85.31 71 SER A N 1
ATOM 586 C CA . SER A 1 71 ? -6.076 4.616 2.689 1.00 85.31 71 SER A CA 1
ATOM 587 C C . SER A 1 71 ? -5.795 4.949 4.160 1.00 85.31 71 SER A C 1
ATOM 589 O O . SER A 1 71 ? -6.351 4.300 5.047 1.00 85.31 71 SER A O 1
ATOM 591 N N . GLY A 1 72 ? -4.991 5.984 4.430 1.00 87.06 72 GLY A N 1
ATOM 592 C CA . GLY A 1 72 ? -4.633 6.422 5.781 1.00 87.06 72 GLY A CA 1
ATOM 593 C C . GLY A 1 72 ? -3.266 5.925 6.270 1.00 87.06 72 GLY A C 1
ATOM 594 O O . GLY A 1 72 ? -2.873 6.220 7.400 1.00 87.06 72 GLY A O 1
ATOM 595 N N . HIS A 1 73 ? -2.508 5.200 5.440 1.00 90.88 73 HIS A N 1
ATOM 596 C CA . HIS A 1 73 ? -1.236 4.567 5.802 1.00 90.88 73 HIS A CA 1
ATOM 597 C C . HIS A 1 73 ? -0.030 5.345 5.266 1.00 90.88 73 HIS A C 1
ATOM 599 O O . HIS A 1 73 ? 0.713 4.847 4.423 1.00 90.88 73 HIS A O 1
ATOM 605 N N . ILE A 1 74 ? 0.199 6.551 5.796 1.00 90.12 74 ILE A N 1
ATOM 606 C CA . ILE A 1 74 ? 1.251 7.465 5.310 1.00 90.12 74 ILE A CA 1
ATOM 607 C C . ILE A 1 74 ? 2.649 6.833 5.246 1.00 90.12 74 ILE A C 1
ATOM 609 O O . ILE A 1 74 ? 3.357 7.024 4.270 1.00 90.12 74 ILE A O 1
ATOM 613 N N . ILE A 1 75 ? 3.039 6.032 6.244 1.00 90.31 75 ILE A N 1
ATOM 614 C CA . ILE A 1 75 ? 4.366 5.394 6.269 1.00 90.31 75 ILE A CA 1
ATOM 615 C C . ILE A 1 75 ? 4.525 4.440 5.080 1.00 90.31 75 ILE A C 1
ATOM 617 O O . ILE A 1 75 ? 5.544 4.476 4.400 1.00 90.31 75 ILE A O 1
ATOM 621 N N . ILE A 1 76 ? 3.503 3.624 4.799 1.00 92.25 76 ILE A N 1
ATOM 622 C CA . ILE A 1 76 ? 3.531 2.685 3.671 1.00 92.25 76 ILE A CA 1
ATOM 623 C C . ILE A 1 76 ? 3.596 3.463 2.360 1.00 92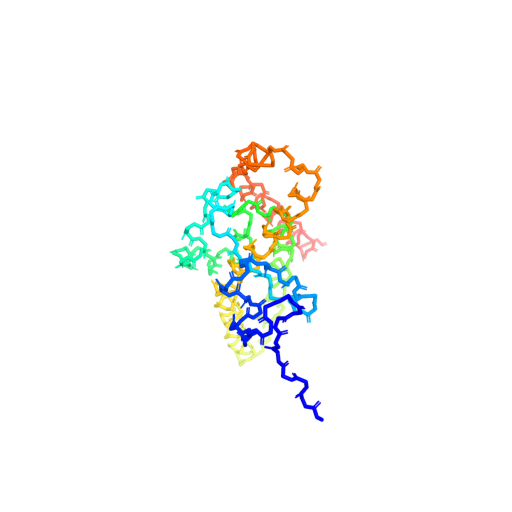.25 76 ILE A C 1
ATOM 625 O O . ILE A 1 76 ? 4.396 3.121 1.496 1.00 92.25 76 ILE A O 1
ATOM 629 N N . GLY A 1 77 ? 2.803 4.528 2.220 1.00 92.50 77 GLY A N 1
ATOM 630 C CA . GLY A 1 77 ? 2.817 5.323 0.998 1.00 92.50 77 GLY A CA 1
ATOM 631 C C . GLY A 1 77 ? 4.115 6.106 0.790 1.00 92.50 77 GLY A C 1
ATOM 632 O O . GLY A 1 77 ? 4.569 6.192 -0.344 1.00 92.50 77 GLY A O 1
ATOM 633 N N . VAL A 1 78 ? 4.765 6.603 1.848 1.00 92.94 78 VAL A N 1
ATOM 634 C CA . VAL A 1 78 ? 6.093 7.244 1.763 1.00 92.94 78 VAL A CA 1
ATOM 635 C C . VAL A 1 78 ? 7.171 6.234 1.369 1.00 92.94 78 VAL A C 1
ATOM 637 O O . VAL A 1 78 ? 7.959 6.508 0.468 1.00 92.94 78 VAL A O 1
ATOM 640 N N . CYS A 1 79 ? 7.185 5.042 1.976 1.00 93.44 79 CYS A N 1
ATOM 641 C CA . CYS A 1 79 ? 8.068 3.961 1.529 1.00 93.44 79 CYS A CA 1
ATOM 642 C C . CYS A 1 79 ? 7.784 3.573 0.069 1.00 93.44 79 CYS A C 1
ATOM 644 O O . CYS A 1 79 ? 8.712 3.342 -0.700 1.00 93.44 79 CYS A O 1
ATOM 646 N N . GLY A 1 80 ? 6.509 3.555 -0.320 1.00 91.62 80 GLY A N 1
ATOM 647 C CA . GLY A 1 80 ? 6.069 3.337 -1.692 1.00 91.62 80 GLY A CA 1
ATOM 648 C C . GLY A 1 80 ? 6.602 4.382 -2.666 1.00 91.62 80 GLY A C 1
ATOM 649 O O . GLY A 1 80 ? 7.144 4.014 -3.698 1.00 91.62 80 GLY A O 1
ATOM 650 N N . ALA A 1 81 ? 6.533 5.664 -2.304 1.00 91.94 81 ALA A N 1
ATOM 651 C CA . ALA A 1 81 ? 7.066 6.759 -3.110 1.00 91.94 81 ALA A CA 1
ATOM 652 C C . ALA A 1 81 ? 8.573 6.605 -3.364 1.00 91.94 81 ALA A C 1
ATOM 654 O O . ALA A 1 81 ? 9.026 6.829 -4.480 1.00 91.94 81 ALA A O 1
ATOM 655 N N . LEU A 1 82 ? 9.348 6.173 -2.363 1.00 92.38 82 LEU A N 1
ATOM 656 C CA . LEU A 1 82 ? 10.777 5.887 -2.542 1.00 92.38 82 LEU A CA 1
ATOM 657 C C . LEU A 1 82 ? 11.011 4.738 -3.532 1.00 92.38 82 LEU A C 1
ATOM 659 O O . LEU A 1 82 ? 11.882 4.839 -4.392 1.00 92.38 82 LEU A O 1
ATOM 663 N N . ILE A 1 83 ? 10.218 3.667 -3.439 1.00 92.06 83 ILE A N 1
ATOM 664 C CA . ILE A 1 83 ? 10.278 2.544 -4.385 1.00 92.06 83 ILE A CA 1
ATOM 665 C C . ILE A 1 83 ? 9.918 3.015 -5.797 1.00 92.06 83 ILE A C 1
ATOM 667 O O . ILE A 1 83 ? 10.617 2.669 -6.744 1.00 92.06 83 ILE A O 1
ATOM 671 N N . ASP A 1 84 ? 8.874 3.830 -5.949 1.00 90.50 84 ASP A N 1
ATOM 672 C CA . ASP A 1 84 ? 8.474 4.375 -7.248 1.00 90.50 84 ASP A CA 1
ATOM 673 C C . ASP A 1 84 ? 9.562 5.295 -7.838 1.00 90.50 84 ASP A C 1
ATOM 675 O O . ASP A 1 84 ? 9.838 5.204 -9.032 1.00 90.50 84 ASP A O 1
ATOM 679 N N . VAL A 1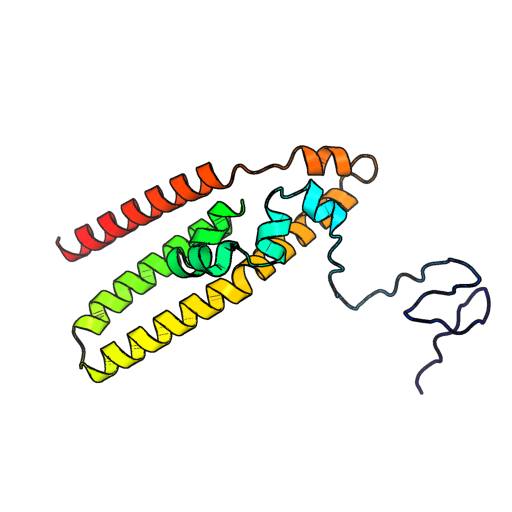 85 ? 10.250 6.114 -7.029 1.00 91.19 85 VAL A N 1
ATOM 680 C CA . VAL A 1 85 ? 11.404 6.920 -7.489 1.00 91.19 85 VAL A CA 1
ATOM 681 C C . VAL A 1 85 ? 12.539 6.022 -7.983 1.00 91.19 85 VAL A C 1
ATOM 683 O O . VAL A 1 85 ? 13.086 6.262 -9.059 1.00 91.19 85 VAL A O 1
ATOM 686 N N . LEU A 1 86 ? 12.870 4.963 -7.238 1.00 90.88 86 LEU A N 1
ATOM 687 C CA . LEU A 1 86 ? 13.890 3.993 -7.648 1.00 90.88 86 LEU A CA 1
ATOM 688 C C . LEU A 1 86 ? 13.510 3.274 -8.947 1.00 90.88 86 LEU A C 1
ATOM 690 O O . LEU A 1 86 ? 14.371 3.059 -9.797 1.00 90.88 86 LEU A O 1
ATOM 694 N N . LEU A 1 87 ? 12.232 2.926 -9.123 1.00 89.81 87 LEU A N 1
ATOM 695 C CA . LEU A 1 87 ? 11.730 2.312 -10.354 1.00 89.81 87 LEU A CA 1
ATOM 696 C C . LEU A 1 87 ? 11.825 3.269 -11.545 1.00 89.81 87 LEU A C 1
ATOM 698 O O . LEU A 1 87 ? 12.213 2.831 -12.625 1.00 89.81 87 LEU A O 1
ATOM 702 N N . VAL A 1 88 ? 11.516 4.556 -11.356 1.00 88.75 88 VAL A N 1
ATOM 703 C CA . VAL A 1 88 ? 11.679 5.583 -12.399 1.00 88.75 88 VAL A CA 1
ATOM 704 C C . VAL A 1 88 ? 13.150 5.744 -12.774 1.00 88.75 88 VAL A C 1
ATOM 706 O O . VAL A 1 88 ? 13.478 5.731 -13.956 1.00 88.75 88 VAL A O 1
ATOM 709 N N . TRP A 1 89 ? 14.046 5.829 -11.791 1.00 89.00 89 TRP A N 1
ATOM 710 C CA . TRP A 1 89 ? 15.484 5.915 -12.045 1.00 89.00 89 TRP A CA 1
ATOM 711 C C . TRP A 1 89 ? 16.016 4.683 -12.794 1.00 89.00 89 TRP A C 1
ATOM 713 O O . TRP A 1 89 ? 16.708 4.807 -13.804 1.00 89.00 89 TRP A O 1
ATOM 723 N N . LEU A 1 90 ? 15.623 3.480 -12.362 1.00 89.50 90 LEU A N 1
ATOM 724 C CA . LEU A 1 90 ? 15.991 2.233 -13.031 1.00 89.50 90 LEU A CA 1
ATOM 725 C C . LEU A 1 90 ? 15.448 2.178 -14.468 1.00 89.50 90 LEU A C 1
ATOM 727 O O . LEU A 1 90 ? 16.152 1.743 -15.379 1.00 89.50 90 LEU A O 1
ATOM 731 N N . PHE A 1 91 ? 14.221 2.659 -14.684 1.00 87.00 91 PHE A N 1
ATOM 732 C CA . PHE A 1 91 ? 13.630 2.775 -16.014 1.00 87.00 91 PHE A CA 1
ATOM 733 C C . PHE A 1 91 ? 14.451 3.704 -16.917 1.00 87.00 91 PHE A C 1
ATOM 735 O O . PHE A 1 91 ? 14.749 3.324 -18.047 1.00 87.00 91 PHE A O 1
ATOM 742 N N . SER A 1 92 ? 14.904 4.862 -16.422 1.00 85.88 92 SER A N 1
ATOM 743 C CA . SER A 1 92 ? 15.764 5.791 -17.176 1.00 85.88 92 SER A CA 1
ATOM 744 C C . SER A 1 92 ? 17.078 5.155 -17.645 1.00 85.88 92 SER A C 1
ATOM 746 O O . SER A 1 92 ? 17.561 5.464 -18.736 1.00 85.88 92 SER A O 1
ATOM 748 N N . ILE A 1 93 ? 17.650 4.241 -16.855 1.00 87.19 93 ILE A N 1
ATOM 749 C CA . ILE A 1 93 ? 18.844 3.475 -17.245 1.00 87.19 93 ILE A CA 1
ATOM 750 C C . ILE A 1 93 ? 18.490 2.445 -18.321 1.00 87.19 93 ILE A C 1
ATOM 752 O O . ILE A 1 93 ? 19.168 2.355 -19.342 1.00 87.19 93 ILE A O 1
ATOM 756 N N . ILE A 1 94 ? 17.413 1.687 -18.116 1.00 88.56 94 ILE A N 1
ATOM 757 C CA . ILE A 1 94 ? 16.994 0.602 -19.015 1.00 88.56 94 ILE A CA 1
ATOM 758 C C . ILE A 1 94 ? 16.510 1.119 -20.372 1.00 88.56 94 ILE A C 1
ATOM 760 O O . ILE A 1 94 ? 16.681 0.439 -21.379 1.00 88.56 94 ILE A O 1
ATOM 764 N N . MET A 1 95 ? 15.962 2.332 -20.443 1.00 84.12 95 MET A N 1
ATOM 765 C CA . MET A 1 95 ? 15.598 2.969 -21.714 1.00 84.12 95 MET A CA 1
ATOM 766 C C . MET A 1 95 ? 16.805 3.234 -22.628 1.00 84.12 95 MET A C 1
ATOM 768 O O . MET A 1 95 ? 16.622 3.452 -23.821 1.00 84.12 95 MET A O 1
ATOM 772 N N . LYS A 1 96 ? 18.034 3.204 -22.092 1.00 86.69 96 LYS A N 1
ATOM 773 C CA . LYS A 1 96 ? 19.280 3.288 -22.873 1.00 86.69 96 LYS A CA 1
ATOM 774 C C . LYS A 1 96 ? 19.780 1.913 -23.345 1.00 86.69 96 LYS A C 1
ATOM 776 O O . LYS A 1 96 ? 20.792 1.849 -24.037 1.00 86.69 96 LYS A O 1
ATOM 781 N N . ALA A 1 97 ? 19.125 0.828 -22.930 1.00 85.62 97 ALA A N 1
ATOM 782 C CA . ALA A 1 97 ? 19.477 -0.541 -23.286 1.00 85.62 97 ALA A CA 1
ATOM 783 C C . ALA A 1 97 ? 18.786 -0.993 -24.588 1.00 85.62 97 ALA A C 1
ATOM 785 O O . ALA A 1 97 ? 18.109 -0.218 -25.261 1.00 85.62 97 ALA A O 1
ATOM 786 N N . ASP A 1 98 ? 18.974 -2.264 -24.948 1.00 90.44 98 ASP A N 1
ATOM 787 C CA . ASP A 1 98 ? 18.322 -2.875 -26.107 1.00 90.44 98 ASP A CA 1
ATOM 788 C C . ASP A 1 98 ? 16.788 -2.910 -25.960 1.00 90.44 98 ASP A C 1
ATOM 790 O O . ASP A 1 98 ? 16.255 -3.113 -24.863 1.00 90.44 98 ASP A O 1
ATOM 794 N N . ILE A 1 99 ? 16.078 -2.776 -27.086 1.00 90.31 99 ILE A N 1
ATOM 795 C CA . ILE A 1 99 ? 14.611 -2.720 -27.135 1.00 90.31 99 ILE A CA 1
ATOM 796 C C . ILE A 1 99 ? 13.950 -3.947 -26.495 1.00 90.31 99 ILE A C 1
ATOM 798 O O . ILE A 1 99 ? 12.898 -3.826 -25.864 1.00 90.31 99 ILE A O 1
ATOM 802 N N . PHE A 1 100 ? 14.581 -5.121 -26.594 1.00 91.31 100 PHE A N 1
ATOM 803 C CA . PHE A 1 100 ? 14.103 -6.336 -25.947 1.00 91.31 100 PHE A CA 1
ATOM 804 C C . PHE A 1 100 ? 14.092 -6.186 -24.421 1.00 91.31 100 PHE A C 1
ATOM 806 O O . PHE A 1 100 ? 13.095 -6.509 -23.773 1.00 91.31 100 PHE A O 1
ATOM 813 N N . ILE A 1 101 ? 15.166 -5.636 -23.843 1.00 89.88 101 ILE A N 1
ATOM 814 C CA . ILE A 1 101 ? 15.293 -5.415 -22.394 1.00 89.88 101 ILE A CA 1
ATOM 815 C C . ILE A 1 101 ? 14.238 -4.410 -21.926 1.00 89.88 101 ILE A C 1
ATOM 817 O O . ILE A 1 101 ? 13.580 -4.632 -20.907 1.00 89.88 101 ILE A O 1
ATOM 821 N N . THR A 1 102 ? 14.026 -3.336 -22.689 1.00 89.75 102 THR A N 1
ATOM 822 C CA . THR A 1 102 ? 13.005 -2.328 -22.386 1.00 89.75 102 THR A CA 1
ATOM 823 C C . THR A 1 102 ? 11.597 -2.926 -22.351 1.00 89.75 102 THR A C 1
ATOM 825 O O . THR A 1 102 ? 10.848 -2.673 -21.405 1.00 89.75 102 THR A O 1
ATOM 828 N N . ILE A 1 103 ? 11.237 -3.758 -23.336 1.00 92.06 103 ILE A N 1
ATOM 829 C CA . ILE A 1 103 ? 9.922 -4.417 -23.400 1.00 92.06 103 ILE A CA 1
ATOM 830 C C . ILE A 1 103 ? 9.727 -5.365 -22.212 1.00 92.06 103 ILE A C 1
ATOM 832 O O . ILE A 1 103 ? 8.680 -5.329 -21.560 1.00 92.06 103 ILE A O 1
ATOM 836 N N . VAL A 1 104 ? 10.734 -6.186 -21.898 1.00 92.69 104 VAL A N 1
ATOM 837 C CA . VAL A 1 104 ? 10.682 -7.107 -20.752 1.00 92.69 104 VAL A CA 1
ATOM 838 C C . VAL A 1 104 ? 10.495 -6.333 -19.448 1.00 92.69 104 VAL A C 1
ATOM 840 O O . VAL A 1 104 ? 9.632 -6.684 -18.642 1.00 92.69 104 VAL A O 1
ATOM 843 N N . PHE A 1 105 ? 11.246 -5.248 -19.250 1.00 90.81 105 PHE A N 1
ATOM 844 C CA . PHE A 1 105 ? 11.117 -4.425 -18.052 1.00 90.81 105 PHE A CA 1
ATOM 845 C C . PHE A 1 105 ? 9.738 -3.768 -17.941 1.00 90.81 105 PHE A C 1
ATOM 847 O O . PHE A 1 105 ? 9.126 -3.817 -16.873 1.00 90.81 105 PHE A O 1
ATOM 854 N N . ALA A 1 106 ? 9.211 -3.203 -19.031 1.00 89.75 106 ALA A N 1
ATOM 855 C CA . ALA A 1 106 ? 7.869 -2.626 -19.053 1.00 89.75 106 ALA A CA 1
ATOM 856 C C . ALA A 1 106 ? 6.795 -3.670 -18.689 1.00 89.75 106 ALA A C 1
ATOM 858 O O . ALA A 1 106 ? 5.897 -3.383 -17.894 1.00 89.75 106 ALA A O 1
ATOM 859 N N . GLY A 1 107 ? 6.923 -4.902 -19.194 1.00 92.44 107 GLY A N 1
ATOM 860 C CA . GLY A 1 107 ? 6.060 -6.023 -18.815 1.00 92.44 107 GLY A CA 1
ATOM 861 C C . GLY A 1 107 ? 6.132 -6.344 -17.319 1.00 92.44 107 GLY A C 1
ATOM 862 O O . GLY A 1 107 ? 5.101 -6.407 -16.647 1.00 92.44 107 GLY A O 1
ATOM 863 N N . CYS A 1 108 ? 7.342 -6.474 -16.769 1.00 91.81 108 CYS A N 1
ATOM 864 C CA . CYS A 1 108 ? 7.555 -6.692 -15.335 1.00 91.81 108 CYS A CA 1
ATOM 865 C C . CYS A 1 108 ? 6.971 -5.557 -14.479 1.00 91.81 108 CYS A C 1
ATOM 867 O O . CYS A 1 108 ? 6.354 -5.820 -13.446 1.00 91.81 108 CYS A O 1
ATOM 869 N N . PHE A 1 109 ? 7.115 -4.305 -14.916 1.00 90.88 109 PHE A N 1
ATOM 870 C CA . PHE A 1 109 ? 6.567 -3.140 -14.226 1.00 90.88 109 PHE A CA 1
ATOM 871 C C . PHE A 1 109 ? 5.033 -3.172 -14.176 1.00 90.88 109 PHE A C 1
ATOM 873 O O . PHE A 1 109 ? 4.442 -2.949 -13.118 1.00 90.88 109 PHE A O 1
ATOM 880 N N . LEU A 1 110 ? 4.371 -3.516 -15.284 1.00 91.75 110 LEU A N 1
ATOM 881 C CA . LEU A 1 110 ? 2.913 -3.667 -15.319 1.00 91.75 110 LEU A CA 1
ATOM 882 C C . LEU A 1 110 ? 2.434 -4.797 -14.403 1.00 91.75 110 LEU A C 1
ATOM 884 O O . LEU A 1 110 ? 1.479 -4.609 -13.648 1.00 91.75 110 LEU A O 1
ATOM 888 N N . ILE A 1 111 ? 3.119 -5.945 -14.418 1.00 92.81 111 ILE A N 1
ATOM 889 C CA . ILE A 1 111 ? 2.817 -7.068 -13.519 1.00 92.81 111 ILE A CA 1
ATOM 890 C C . ILE A 1 111 ? 2.960 -6.632 -12.058 1.00 92.81 111 ILE A C 1
ATOM 892 O O . ILE A 1 111 ? 2.061 -6.880 -11.253 1.00 92.81 111 ILE A O 1
ATOM 896 N N . PHE A 1 112 ? 4.040 -5.925 -11.715 1.00 91.00 112 PHE A N 1
ATOM 897 C CA . PHE A 1 112 ? 4.235 -5.365 -10.380 1.00 91.00 112 PHE A CA 1
ATOM 898 C C . PHE A 1 112 ? 3.074 -4.448 -9.972 1.00 91.00 112 PHE A C 1
ATOM 900 O O . PHE A 1 112 ? 2.521 -4.612 -8.884 1.00 91.00 112 PHE A O 1
ATOM 907 N N . ARG A 1 113 ? 2.628 -3.543 -10.854 1.00 90.69 113 ARG A N 1
ATOM 908 C CA . ARG A 1 113 ? 1.485 -2.656 -10.577 1.00 90.69 113 ARG A CA 1
ATOM 909 C C . ARG A 1 113 ? 0.178 -3.417 -10.353 1.00 90.69 113 ARG A C 1
ATOM 911 O O . ARG A 1 113 ? -0.579 -3.054 -9.451 1.00 90.69 113 ARG A O 1
ATOM 918 N N . ILE A 1 114 ? -0.075 -4.488 -11.107 1.00 92.12 114 ILE A N 1
ATOM 919 C CA . ILE A 1 114 ? -1.238 -5.364 -10.888 1.00 92.12 114 ILE A CA 1
ATOM 920 C C . ILE A 1 114 ? -1.151 -6.026 -9.509 1.00 92.12 114 ILE A C 1
ATOM 922 O O . ILE A 1 114 ? -2.122 -5.994 -8.753 1.00 92.12 114 ILE A O 1
ATOM 926 N N . ILE A 1 115 ? 0.014 -6.576 -9.152 1.00 90.12 115 ILE A N 1
ATOM 927 C CA . ILE A 1 115 ? 0.238 -7.200 -7.841 1.00 90.12 115 ILE A CA 1
ATOM 928 C C . ILE A 1 115 ? 0.003 -6.183 -6.719 1.00 90.12 115 ILE A C 1
ATOM 930 O O . ILE A 1 115 ? -0.713 -6.492 -5.766 1.00 90.12 115 ILE A O 1
ATOM 934 N N . CYS A 1 116 ? 0.522 -4.957 -6.842 1.00 88.00 116 CYS A N 1
ATOM 935 C CA . CYS A 1 116 ? 0.234 -3.883 -5.893 1.00 88.00 116 CYS A CA 1
ATOM 936 C C . CYS A 1 116 ? -1.276 -3.637 -5.770 1.00 88.00 116 CYS A C 1
ATOM 938 O O . CYS A 1 116 ? -1.794 -3.639 -4.657 1.00 88.00 116 CYS A O 1
ATOM 940 N N . GLY A 1 117 ? -1.996 -3.508 -6.887 1.00 86.62 117 GLY A N 1
ATOM 941 C CA . GLY A 1 117 ? -3.449 -3.304 -6.889 1.00 86.62 117 GLY A CA 1
ATOM 942 C C . GLY A 1 117 ? -4.252 -4.420 -6.210 1.00 86.62 117 GLY A C 1
ATOM 943 O O . GLY A 1 117 ? -5.312 -4.166 -5.639 1.00 86.62 117 GLY A O 1
ATOM 944 N N . LEU A 1 118 ? -3.756 -5.658 -6.238 1.00 87.25 118 LEU A N 1
ATOM 945 C CA . LEU A 1 118 ? -4.413 -6.806 -5.607 1.00 87.25 118 LEU A CA 1
ATOM 946 C C . LEU A 1 118 ? -4.061 -6.950 -4.122 1.00 87.25 118 LEU A C 1
ATOM 948 O O . LEU A 1 118 ? -4.919 -7.282 -3.305 1.00 87.25 118 LEU A O 1
ATOM 952 N N . VAL A 1 119 ? -2.799 -6.714 -3.763 1.00 89.50 119 VAL A N 1
ATOM 953 C CA . VAL A 1 119 ? -2.259 -7.064 -2.441 1.00 89.50 119 VAL A CA 1
ATOM 954 C C . VAL A 1 119 ? -2.300 -5.889 -1.464 1.00 89.50 119 VAL A C 1
ATOM 956 O O . VAL A 1 119 ? -2.464 -6.093 -0.261 1.00 89.50 119 VAL A O 1
ATOM 959 N N . LEU A 1 120 ? -2.192 -4.649 -1.942 1.00 91.00 120 LEU A N 1
ATOM 960 C CA . LEU A 1 120 ? -1.988 -3.485 -1.077 1.00 91.00 120 LEU A CA 1
ATOM 961 C C . LEU A 1 120 ? -3.153 -3.244 -0.111 1.00 91.00 120 LEU A C 1
ATOM 963 O O . LEU A 1 120 ? -2.930 -2.994 1.072 1.00 91.00 120 LEU A O 1
ATOM 967 N N . ASN A 1 121 ? -4.394 -3.402 -0.580 1.00 90.06 121 ASN A N 1
ATOM 968 C CA . ASN A 1 121 ? -5.577 -3.303 0.278 1.00 90.06 121 ASN A CA 1
ATOM 969 C C . ASN A 1 121 ? -5.577 -4.368 1.387 1.00 90.06 121 ASN A C 1
ATOM 971 O O . ASN A 1 121 ? -5.918 -4.064 2.531 1.00 90.06 121 ASN A O 1
ATOM 975 N N . VAL A 1 122 ? -5.134 -5.593 1.085 1.00 90.06 122 VAL A N 1
ATOM 976 C CA . VAL A 1 122 ? -5.011 -6.672 2.080 1.00 90.06 122 VAL A CA 1
ATOM 977 C C . VAL A 1 122 ? -3.972 -6.307 3.139 1.00 90.06 122 VAL A C 1
ATOM 979 O O . VAL A 1 122 ? -4.241 -6.437 4.333 1.00 90.06 122 VAL A O 1
ATOM 982 N N . VAL A 1 123 ? -2.813 -5.793 2.718 1.00 91.12 123 VAL A N 1
ATOM 983 C CA . VAL A 1 123 ? -1.748 -5.349 3.629 1.00 91.12 123 VAL A CA 1
ATOM 984 C C . VAL A 1 123 ? -2.243 -4.222 4.540 1.00 91.12 123 VAL A C 1
ATOM 986 O O . VAL A 1 123 ? -2.080 -4.308 5.757 1.00 91.12 123 VAL A O 1
ATOM 989 N N . CYS A 1 124 ? -2.906 -3.201 3.991 1.00 91.50 124 CYS A N 1
ATOM 990 C CA . CYS A 1 124 ? -3.495 -2.105 4.767 1.00 91.50 124 CYS A CA 1
ATOM 991 C C . CYS A 1 124 ? -4.475 -2.616 5.836 1.00 91.50 124 CYS A C 1
ATOM 993 O O . CYS A 1 124 ? -4.361 -2.244 7.006 1.00 91.50 124 CYS A O 1
ATOM 995 N N . ILE A 1 125 ? -5.379 -3.531 5.469 1.00 91.62 125 ILE A N 1
ATOM 996 C CA . ILE A 1 125 ? -6.352 -4.126 6.399 1.00 91.62 125 ILE A CA 1
ATOM 997 C C . ILE A 1 125 ? -5.654 -4.927 7.510 1.00 91.62 125 ILE A C 1
ATOM 999 O O . ILE A 1 125 ? -6.061 -4.857 8.673 1.00 91.62 125 ILE A O 1
ATOM 1003 N N . GLN A 1 126 ? -4.589 -5.669 7.195 1.00 90.81 126 GLN A N 1
ATOM 1004 C CA . GLN A 1 126 ? -3.814 -6.415 8.195 1.00 90.81 126 GLN A CA 1
ATOM 1005 C C . GLN A 1 126 ? -3.073 -5.493 9.171 1.00 90.81 126 GLN A C 1
ATOM 1007 O O . GLN A 1 126 ? -3.028 -5.761 10.379 1.00 90.81 126 GLN A O 1
ATOM 1012 N N . VAL A 1 127 ? -2.519 -4.385 8.675 1.00 92.06 127 VAL A N 1
ATOM 1013 C CA . VAL A 1 127 ? -1.908 -3.359 9.529 1.00 92.06 127 VAL A CA 1
ATOM 1014 C C . VAL A 1 127 ? -2.959 -2.744 10.452 1.00 92.06 127 VAL A C 1
ATOM 1016 O O . VAL A 1 127 ? -2.708 -2.624 11.656 1.00 92.06 127 VAL A O 1
ATOM 1019 N N . ASP A 1 128 ? -4.147 -2.436 9.930 1.00 92.00 128 ASP A N 1
ATOM 1020 C CA . ASP A 1 128 ? -5.270 -1.923 10.719 1.00 92.00 128 ASP A CA 1
ATOM 1021 C C . ASP A 1 128 ? -5.686 -2.927 11.797 1.00 92.00 128 ASP A C 1
ATOM 1023 O O . ASP A 1 128 ? -5.773 -2.568 12.971 1.00 92.00 128 ASP A O 1
ATOM 1027 N N . GLN A 1 129 ? -5.805 -4.214 11.456 1.00 91.12 129 GLN A N 1
ATOM 1028 C CA . GLN A 1 129 ? -6.162 -5.263 12.415 1.00 91.12 129 GLN A CA 1
ATOM 1029 C C . GLN A 1 129 ? -5.133 -5.366 13.544 1.00 91.12 129 GLN A C 1
ATOM 1031 O O . GLN A 1 129 ? -5.483 -5.490 14.721 1.00 91.12 129 GLN A O 1
ATOM 1036 N N . THR A 1 130 ? -3.850 -5.271 13.199 1.00 90.94 130 THR A N 1
ATOM 1037 C CA . THR A 1 130 ? -2.756 -5.304 14.172 1.00 90.94 130 THR A CA 1
ATOM 1038 C C . THR A 1 130 ? -2.839 -4.116 15.132 1.00 90.94 130 THR A C 1
ATOM 1040 O O . THR A 1 130 ? -2.652 -4.275 16.342 1.00 90.94 130 THR A O 1
ATOM 1043 N N . ARG A 1 131 ? -3.153 -2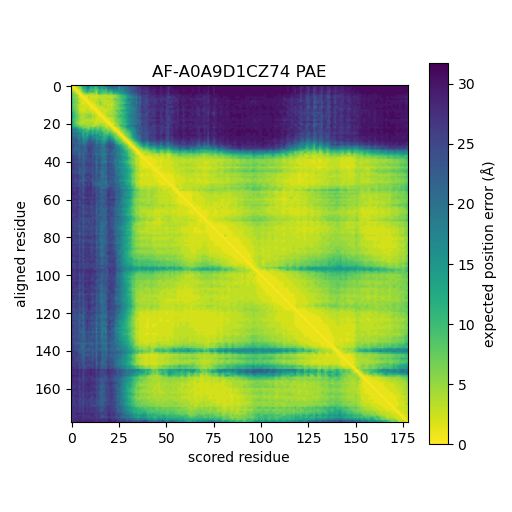.918 14.623 1.00 90.19 131 ARG A N 1
ATOM 1044 C CA . ARG A 1 131 ? -3.340 -1.711 15.444 1.00 90.19 131 ARG A CA 1
ATOM 1045 C C . ARG A 1 131 ? -4.585 -1.810 16.323 1.00 90.19 131 ARG A C 1
ATOM 1047 O O . ARG A 1 131 ? -4.489 -1.542 17.519 1.00 90.19 131 ARG A O 1
ATOM 1054 N N . ILE A 1 132 ? -5.710 -2.266 15.776 1.00 91.06 132 ILE A N 1
ATOM 1055 C CA . ILE A 1 132 ? -6.959 -2.497 16.514 1.00 91.06 132 ILE A CA 1
ATOM 1056 C C . ILE A 1 132 ? -6.722 -3.469 17.671 1.00 91.06 132 ILE A C 1
ATOM 1058 O O . ILE A 1 132 ? -7.093 -3.168 18.803 1.00 91.06 132 ILE A O 1
ATOM 1062 N N . ASN A 1 133 ? -6.045 -4.595 17.431 1.00 89.88 133 ASN A N 1
ATOM 1063 C CA . ASN A 1 133 ? -5.730 -5.572 18.474 1.00 89.88 133 ASN A CA 1
ATOM 1064 C C . ASN A 1 133 ? -4.887 -4.951 19.602 1.00 89.88 133 ASN A C 1
ATOM 1066 O O . ASN A 1 133 ? -5.191 -5.149 20.779 1.00 89.88 133 ASN A O 1
ATOM 1070 N N . LYS A 1 134 ? -3.883 -4.127 19.268 1.00 89.88 134 LYS A N 1
ATOM 1071 C CA . LYS A 1 134 ? -3.101 -3.379 20.270 1.00 89.88 134 LYS A CA 1
ATOM 1072 C C . LYS A 1 134 ? -3.975 -2.406 21.072 1.00 89.88 134 LYS A C 1
ATOM 1074 O O . LYS A 1 134 ? -3.831 -2.321 22.291 1.00 89.88 134 LYS A O 1
ATOM 1079 N N . ILE A 1 135 ? -4.906 -1.705 20.420 1.00 89.56 135 ILE A N 1
ATOM 1080 C CA . ILE A 1 135 ? -5.851 -0.789 21.081 1.00 89.56 135 ILE A CA 1
ATOM 1081 C C . ILE A 1 135 ? -6.807 -1.560 22.001 1.00 89.56 135 ILE A C 1
ATOM 1083 O O . ILE A 1 135 ? -7.022 -1.123 23.129 1.00 89.56 135 ILE A O 1
ATOM 1087 N N . LYS A 1 136 ? -7.338 -2.714 21.574 1.00 87.31 136 LYS A N 1
ATOM 1088 C CA . LYS A 1 136 ? -8.204 -3.584 22.393 1.00 87.31 136 LYS A CA 1
ATOM 1089 C C . LYS A 1 136 ? -7.511 -4.023 23.681 1.00 87.31 136 LYS A C 1
ATOM 1091 O O . LYS A 1 136 ? -8.119 -3.975 24.748 1.00 87.31 136 LYS A O 1
ATOM 1096 N N . VAL A 1 137 ? -6.238 -4.417 23.584 1.00 88.88 137 VAL A N 1
ATOM 1097 C CA . VAL A 1 137 ? -5.426 -4.812 24.746 1.00 88.88 137 VAL A CA 1
ATOM 1098 C C . VAL A 1 137 ? -5.176 -3.616 25.668 1.00 88.88 137 VAL A C 1
ATOM 1100 O O . VAL A 1 137 ? -5.369 -3.729 26.876 1.00 88.88 137 VAL A O 1
ATOM 1103 N N . LYS A 1 138 ? -4.806 -2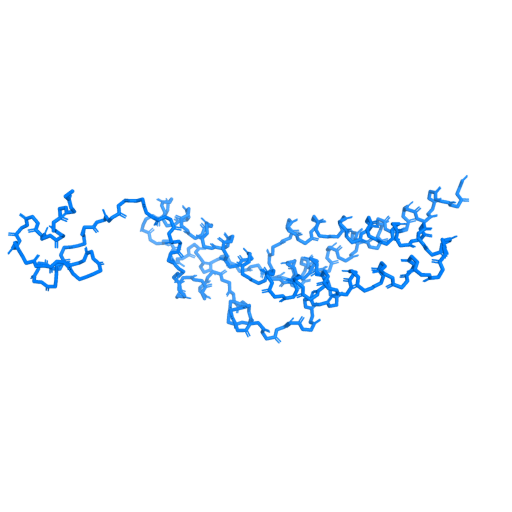.455 25.111 1.00 86.81 138 LYS A N 1
ATOM 1104 C CA . LYS A 1 138 ? -4.478 -1.250 25.892 1.00 86.81 138 LYS A CA 1
ATOM 1105 C C . LYS A 1 138 ? -5.701 -0.589 26.545 1.00 86.81 138 LYS A C 1
ATOM 1107 O O . LYS A 1 138 ? -5.603 -0.102 27.666 1.00 86.81 138 LYS A O 1
ATOM 1112 N N . TYR A 1 139 ? -6.852 -0.580 25.873 1.00 86.94 139 TYR A N 1
ATOM 1113 C CA . TYR A 1 139 ? -8.072 0.122 26.294 1.00 86.94 139 TYR A CA 1
ATOM 1114 C C . TYR A 1 139 ? -9.253 -0.841 26.457 1.00 86.94 139 TYR A C 1
ATOM 1116 O O . TYR A 1 139 ? -10.313 -0.665 25.856 1.00 86.94 139 TYR A O 1
ATOM 1124 N N . ARG A 1 140 ? -9.083 -1.867 27.299 1.00 78.31 140 ARG A N 1
ATOM 1125 C CA . ARG A 1 140 ? -10.048 -2.971 27.474 1.00 78.31 140 ARG A CA 1
ATOM 1126 C C . ARG A 1 140 ? -11.497 -2.505 27.679 1.00 78.31 140 ARG A C 1
ATOM 1128 O O . ARG A 1 140 ? -12.420 -3.099 27.130 1.00 78.31 140 ARG A O 1
ATOM 1135 N N . LYS A 1 141 ? -11.700 -1.419 28.436 1.00 83.25 141 LYS A N 1
ATOM 1136 C CA . LYS A 1 141 ? -12.993 -0.732 28.572 1.00 83.25 141 LYS A CA 1
ATOM 1137 C C . LYS A 1 141 ? -12.995 0.506 27.674 1.00 83.25 141 LYS A C 1
ATOM 1139 O O . LYS A 1 141 ? -12.202 1.417 27.874 1.00 83.25 141 LYS A O 1
ATOM 1144 N N . GLY A 1 142 ? -13.901 0.546 26.698 1.00 83.38 142 GLY A N 1
ATOM 1145 C CA . GLY A 1 142 ? -14.100 1.729 25.856 1.00 83.38 142 GLY A CA 1
ATOM 1146 C C . GLY A 1 142 ? -13.201 1.839 24.620 1.00 83.38 142 GLY A C 1
ATOM 1147 O O . GLY A 1 142 ? -13.209 2.898 23.994 1.00 83.38 142 GLY A O 1
ATOM 1148 N N . TYR A 1 143 ? -12.492 0.776 24.210 1.00 89.94 143 TYR A N 1
ATOM 1149 C CA . TYR A 1 143 ? -11.676 0.780 22.983 1.00 89.94 143 TYR A CA 1
ATOM 1150 C C . TYR A 1 143 ? -12.440 1.303 21.755 1.00 89.94 143 TYR A C 1
ATOM 1152 O O . TYR A 1 143 ? -11.869 2.043 20.964 1.00 89.94 143 TYR A O 1
ATOM 1160 N N . LYS A 1 144 ? -13.746 1.015 21.628 1.00 88.88 144 LYS A N 1
ATOM 1161 C CA . LYS A 1 144 ? -14.591 1.507 20.523 1.00 88.88 144 LYS A CA 1
ATOM 1162 C C . LYS A 1 144 ? -14.595 3.034 20.393 1.00 88.88 144 LYS A C 1
ATOM 1164 O O . LYS A 1 144 ? -14.644 3.550 19.281 1.00 88.88 144 LYS A O 1
ATOM 1169 N N . ARG A 1 145 ? -14.503 3.769 21.510 1.00 88.19 145 ARG A N 1
ATOM 1170 C CA . ARG A 1 145 ? -14.392 5.238 21.497 1.00 88.19 145 ARG A CA 1
ATOM 1171 C C . ARG A 1 145 ? -13.047 5.679 20.918 1.00 88.19 145 ARG A C 1
ATOM 1173 O O . ARG A 1 145 ? -13.002 6.628 20.147 1.00 88.19 145 ARG A O 1
ATOM 1180 N N . VAL A 1 146 ? -11.974 4.965 21.259 1.00 88.50 146 VAL A N 1
ATOM 1181 C CA . VAL A 1 146 ? -10.626 5.213 20.726 1.00 88.50 146 VAL A CA 1
ATOM 1182 C C . VAL A 1 146 ? -10.571 4.899 19.231 1.00 88.50 146 VAL A C 1
ATOM 1184 O O . VAL A 1 146 ? -10.038 5.703 18.475 1.00 88.50 146 VAL A O 1
ATOM 1187 N N . LEU A 1 147 ? -11.175 3.785 18.795 1.00 89.81 147 LEU A N 1
ATOM 1188 C CA . LEU A 1 147 ? -11.265 3.432 17.375 1.00 89.81 147 LEU A CA 1
ATOM 1189 C C . LEU A 1 147 ? -11.994 4.516 16.575 1.00 89.81 147 LEU A C 1
ATOM 1191 O O . LEU A 1 147 ? -11.472 4.961 15.566 1.00 89.81 147 LEU A O 1
ATOM 1195 N N . LYS A 1 148 ? -13.142 5.006 17.064 1.00 86.62 148 LYS A N 1
ATOM 1196 C CA . LYS A 1 148 ? -13.933 6.046 16.382 1.00 86.62 148 LYS A CA 1
ATOM 1197 C C . LYS A 1 148 ? -13.174 7.368 16.200 1.00 86.62 148 LYS A C 1
ATOM 1199 O O . LYS A 1 148 ? -13.415 8.084 15.232 1.00 86.62 148 LYS A O 1
ATOM 1204 N N . ASN A 1 149 ? -12.278 7.698 17.132 1.00 84.12 149 ASN A N 1
ATOM 1205 C CA . ASN A 1 149 ? -11.440 8.896 17.044 1.00 84.12 149 ASN A CA 1
ATOM 1206 C C . ASN A 1 149 ? -10.256 8.719 16.085 1.00 84.12 149 ASN A C 1
ATOM 1208 O O . ASN A 1 149 ? -9.661 9.705 15.656 1.00 84.12 149 ASN A O 1
ATOM 1212 N N . HIS A 1 150 ? -9.912 7.479 15.740 1.00 77.75 150 HIS A N 1
ATOM 1213 C CA . HIS A 1 150 ? -8.934 7.192 14.712 1.00 77.75 150 HIS A CA 1
ATOM 1214 C C . HIS A 1 150 ? -9.635 7.262 13.355 1.00 77.75 150 HIS A C 1
ATOM 1216 O O . HIS A 1 150 ? -10.198 6.289 12.885 1.00 77.75 150 HIS A O 1
ATOM 1222 N N . ASN A 1 151 ? -9.669 8.446 12.749 1.00 67.00 151 ASN A N 1
ATOM 1223 C CA . ASN A 1 151 ? -10.198 8.619 11.400 1.00 67.00 151 ASN A CA 1
ATOM 1224 C C . ASN A 1 151 ? -9.192 9.411 10.560 1.00 67.00 151 ASN A C 1
ATOM 1226 O O . ASN A 1 151 ? -9.307 10.638 10.491 1.00 67.00 151 ASN A O 1
ATOM 1230 N N . PRO A 1 152 ? -8.190 8.743 9.967 1.00 66.56 152 PRO A N 1
ATOM 1231 C CA . PRO A 1 152 ? -7.221 9.426 9.129 1.00 66.56 152 PRO A CA 1
ATOM 1232 C C . PRO A 1 152 ? -7.914 9.987 7.883 1.00 66.56 152 PRO A C 1
ATOM 1234 O O . PRO A 1 152 ? -8.564 9.253 7.137 1.00 66.56 152 PRO A O 1
ATOM 1237 N N . ASP A 1 153 ? -7.774 11.291 7.642 1.00 71.94 153 ASP A N 1
ATOM 1238 C CA . ASP A 1 153 ? -8.137 11.872 6.351 1.00 71.94 153 ASP A CA 1
ATOM 1239 C C . ASP A 1 153 ? -7.051 11.515 5.329 1.00 71.94 153 ASP A C 1
ATOM 1241 O O . ASP A 1 153 ? -6.038 12.202 5.176 1.00 71.94 153 ASP A O 1
ATOM 1245 N N . GLY A 1 154 ? -7.248 10.382 4.654 1.00 79.25 154 GLY A N 1
ATOM 1246 C CA . GLY A 1 154 ? -6.277 9.844 3.705 1.00 79.25 154 GLY A CA 1
ATOM 1247 C C . GLY A 1 154 ? -5.988 10.764 2.513 1.00 79.25 154 GLY A C 1
ATOM 1248 O O . GLY A 1 154 ? -4.933 10.635 1.895 1.00 79.25 154 GLY A O 1
ATOM 1249 N N . LYS A 1 155 ? -6.860 11.738 2.202 1.00 83.81 155 LYS A N 1
ATOM 1250 C CA . LYS A 1 155 ? -6.609 12.707 1.121 1.00 83.81 155 LYS A CA 1
ATOM 1251 C C . LYS A 1 155 ? -5.404 13.586 1.426 1.00 83.81 155 LYS A C 1
ATOM 1253 O O . LYS A 1 155 ? -4.544 13.753 0.566 1.00 83.81 155 LYS A O 1
ATOM 1258 N N . ILE A 1 156 ? -5.320 14.104 2.652 1.00 86.38 156 ILE A N 1
ATOM 1259 C CA . ILE A 1 156 ? -4.216 14.975 3.073 1.00 86.38 156 ILE A CA 1
ATOM 1260 C C . ILE A 1 156 ? -2.899 14.198 3.015 1.00 86.38 156 ILE A C 1
ATOM 1262 O O . ILE A 1 156 ? -1.920 14.686 2.457 1.00 86.38 156 ILE A O 1
ATOM 1266 N N . TYR A 1 157 ? -2.888 12.955 3.503 1.00 88.25 157 TYR A N 1
ATOM 1267 C CA . TYR A 1 157 ? -1.689 12.115 3.466 1.00 88.25 157 TYR A CA 1
ATOM 1268 C C . TYR A 1 157 ? -1.254 11.775 2.043 1.00 88.25 157 TYR A C 1
ATOM 1270 O O . TYR A 1 157 ? -0.054 11.782 1.764 1.00 88.25 157 TYR A O 1
ATOM 1278 N N . LEU A 1 158 ? -2.196 11.511 1.132 1.00 88.25 158 LEU A N 1
ATOM 1279 C CA . LEU A 1 158 ? -1.878 11.294 -0.278 1.00 88.25 158 LEU A CA 1
ATOM 1280 C C . LEU A 1 158 ? -1.220 12.535 -0.888 1.00 88.25 158 LEU A C 1
ATOM 1282 O O . LEU A 1 158 ? -0.164 12.407 -1.500 1.00 88.25 158 LEU A O 1
ATOM 1286 N N . VAL A 1 159 ? -1.799 13.723 -0.681 1.00 90.75 159 VAL A N 1
ATOM 1287 C CA . VAL A 1 159 ? -1.246 14.986 -1.196 1.00 90.75 159 VAL A CA 1
ATOM 1288 C C . VAL A 1 159 ? 0.167 15.221 -0.662 1.00 90.75 159 VAL A C 1
ATOM 1290 O O . VAL A 1 159 ? 1.073 15.482 -1.447 1.00 90.75 159 VAL A O 1
ATOM 1293 N N . SER A 1 160 ? 0.397 15.053 0.644 1.00 88.69 160 SER A N 1
ATOM 1294 C CA . SER A 1 160 ? 1.741 15.181 1.223 1.00 88.69 160 SER A CA 1
ATOM 1295 C C . SER A 1 160 ? 2.733 14.177 0.627 1.00 88.69 160 SER A C 1
ATOM 1297 O O . SER A 1 160 ? 3.878 14.530 0.355 1.00 88.69 160 SER A O 1
ATOM 1299 N N . THR A 1 161 ? 2.295 12.938 0.387 1.00 91.50 161 THR A N 1
ATOM 1300 C CA . THR A 1 161 ? 3.148 11.894 -0.205 1.00 91.50 161 THR A CA 1
ATOM 1301 C C . THR A 1 161 ? 3.466 12.201 -1.672 1.00 91.50 161 THR A C 1
ATOM 1303 O O . THR A 1 161 ? 4.594 11.995 -2.104 1.00 91.50 161 THR A O 1
ATOM 1306 N N . LEU A 1 162 ? 2.506 12.741 -2.431 1.00 91.88 162 LEU A N 1
ATOM 1307 C CA . LEU A 1 162 ? 2.706 13.189 -3.814 1.00 91.88 162 LEU A CA 1
ATOM 1308 C C . LEU A 1 162 ? 3.684 14.361 -3.904 1.00 91.88 162 LEU A C 1
ATOM 1310 O O . LEU A 1 162 ? 4.572 14.339 -4.750 1.00 91.88 162 LEU A O 1
ATOM 1314 N N . ILE A 1 163 ? 3.559 15.355 -3.020 1.00 93.00 163 ILE A N 1
ATOM 1315 C CA . ILE A 1 163 ? 4.502 16.481 -2.959 1.00 93.00 163 ILE A CA 1
ATOM 1316 C C . ILE A 1 163 ? 5.918 15.965 -2.690 1.00 93.00 163 ILE A C 1
ATOM 1318 O O . ILE A 1 163 ? 6.851 16.348 -3.393 1.00 93.00 163 ILE A O 1
ATOM 1322 N N . LEU A 1 164 ? 6.073 15.059 -1.718 1.00 91.81 164 LEU A N 1
ATOM 1323 C CA . LEU A 1 164 ? 7.362 14.435 -1.422 1.00 91.81 164 LEU A CA 1
ATOM 1324 C C . LEU A 1 164 ? 7.911 13.670 -2.634 1.00 91.81 164 LEU A C 1
ATOM 1326 O O . LEU A 1 164 ? 9.080 13.822 -2.967 1.00 91.81 164 LEU A O 1
ATOM 1330 N N . PHE A 1 165 ? 7.075 12.878 -3.306 1.00 92.69 165 PHE A N 1
ATOM 1331 C CA . PHE A 1 165 ? 7.460 12.128 -4.500 1.00 92.69 165 PHE A CA 1
ATOM 1332 C C . PHE A 1 165 ? 7.972 13.043 -5.621 1.00 92.69 165 PHE A C 1
ATOM 1334 O O . PHE A 1 165 ? 9.053 12.811 -6.154 1.00 92.69 165 PHE A O 1
ATOM 1341 N N . VAL A 1 166 ? 7.241 14.118 -5.935 1.00 93.00 166 VAL A N 1
ATOM 1342 C CA . VAL A 1 166 ? 7.656 15.104 -6.946 1.00 93.00 166 VAL A CA 1
ATOM 1343 C C . VAL A 1 166 ? 8.964 15.780 -6.542 1.00 93.00 166 VAL A C 1
ATOM 1345 O O . VAL A 1 166 ? 9.861 15.911 -7.368 1.00 93.00 166 VAL A O 1
ATOM 1348 N N . PHE A 1 167 ? 9.109 16.163 -5.272 1.00 93.44 167 PHE A N 1
ATOM 1349 C CA . PHE A 1 167 ? 10.342 16.769 -4.771 1.00 93.44 167 PHE A CA 1
ATOM 1350 C C . PHE A 1 167 ? 11.551 15.833 -4.926 1.00 93.44 167 PHE A C 1
ATOM 1352 O O . PHE A 1 167 ? 12.607 16.262 -5.391 1.00 93.44 167 PHE A O 1
ATOM 1359 N N . LEU A 1 168 ? 11.387 14.548 -4.597 1.00 92.25 168 LEU A N 1
ATOM 1360 C CA . LEU A 1 168 ? 12.427 13.532 -4.762 1.00 92.25 168 LEU A CA 1
ATOM 1361 C C . LEU A 1 168 ? 12.795 13.315 -6.234 1.00 92.25 168 LEU A C 1
ATOM 1363 O O . LEU A 1 168 ? 13.979 13.219 -6.546 1.00 92.25 168 LEU A O 1
ATOM 1367 N N . LEU A 1 169 ? 11.809 13.288 -7.137 1.00 90.81 169 LEU A N 1
ATOM 1368 C CA . LEU A 1 169 ? 12.069 13.211 -8.576 1.00 90.81 169 LEU A CA 1
ATOM 1369 C C . LEU A 1 169 ? 12.853 14.427 -9.073 1.00 90.81 169 LEU A C 1
ATOM 1371 O O . LEU A 1 169 ? 13.847 14.256 -9.769 1.00 90.81 169 LEU A O 1
ATOM 1375 N N . CYS A 1 170 ? 12.453 15.644 -8.693 1.00 90.88 170 CYS A N 1
ATOM 1376 C CA . CYS A 1 170 ? 13.180 16.857 -9.069 1.00 90.88 170 CYS A CA 1
ATOM 1377 C C . CYS A 1 170 ? 14.636 16.822 -8.587 1.00 90.88 170 CYS A C 1
ATOM 1379 O O . CYS A 1 170 ? 15.532 17.169 -9.349 1.00 90.88 170 CYS A O 1
ATOM 1381 N N . GLY A 1 171 ? 14.879 16.372 -7.351 1.00 89.25 171 GLY A N 1
ATOM 1382 C CA . GLY A 1 171 ? 16.234 16.208 -6.819 1.00 89.25 171 GLY A CA 1
ATOM 1383 C C . GLY A 1 171 ? 17.057 15.168 -7.586 1.00 89.25 171 GLY A C 1
ATOM 1384 O O . GLY A 1 171 ? 18.224 15.412 -7.879 1.00 89.25 171 GLY A O 1
ATOM 1385 N N . LEU A 1 172 ? 16.441 14.043 -7.959 1.00 88.44 172 LEU A N 1
ATOM 1386 C CA . LEU A 1 172 ? 17.076 13.001 -8.766 1.00 88.44 172 LEU A CA 1
ATOM 1387 C C . LEU A 1 172 ? 17.457 13.516 -10.164 1.00 88.44 172 LEU A C 1
ATOM 1389 O O . LEU A 1 172 ? 18.598 13.350 -10.582 1.00 88.44 172 LEU A O 1
ATOM 1393 N N . PHE A 1 173 ? 16.542 14.201 -10.856 1.00 85.88 173 PHE A N 1
ATOM 1394 C CA . PHE A 1 173 ? 16.826 14.793 -12.168 1.00 85.88 173 PHE A CA 1
ATOM 1395 C C . PHE A 1 173 ? 17.875 15.903 -12.099 1.00 85.88 173 PHE A C 1
ATOM 1397 O O . PHE A 1 173 ? 18.729 15.986 -12.975 1.00 85.88 173 PHE A O 1
ATOM 1404 N N . TRP A 1 174 ? 17.837 16.743 -11.061 1.00 87.38 174 TRP A N 1
ATOM 1405 C CA . TRP A 1 174 ? 18.856 17.770 -10.848 1.00 87.38 174 TRP A CA 1
ATOM 1406 C C . TRP A 1 174 ? 20.249 17.156 -10.680 1.00 87.38 174 TRP A C 1
ATOM 1408 O O . TRP A 1 174 ? 21.207 17.652 -11.262 1.00 87.38 174 TRP A O 1
ATOM 1418 N N . PHE A 1 175 ? 20.360 16.061 -9.921 1.00 82.56 175 PHE A N 1
ATOM 1419 C CA . PHE A 1 175 ? 21.623 15.346 -9.737 1.00 82.56 175 PHE A CA 1
ATOM 1420 C C . PHE A 1 175 ? 22.144 14.706 -11.032 1.00 82.56 175 PHE A C 1
ATOM 1422 O O . PHE A 1 175 ? 23.346 14.696 -11.247 1.00 82.56 175 PHE A O 1
ATOM 1429 N N . GLU A 1 176 ? 21.272 14.194 -11.907 1.00 78.50 176 GLU A N 1
ATOM 1430 C CA . GLU A 1 176 ? 21.699 13.651 -13.209 1.00 78.50 176 GLU A CA 1
ATOM 1431 C C . GLU A 1 176 ? 22.119 14.728 -14.227 1.00 78.50 176 GLU A C 1
ATOM 1433 O O . GLU A 1 176 ? 22.821 14.412 -15.187 1.00 78.50 1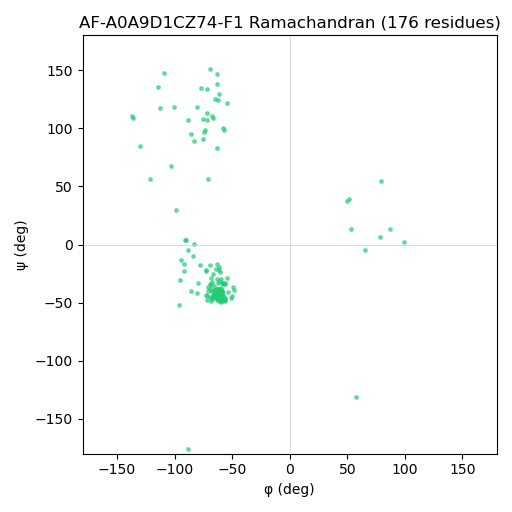76 GLU A O 1
ATOM 1438 N N . LEU A 1 177 ? 21.666 15.974 -14.052 1.00 75.12 177 LEU A N 1
ATOM 1439 C CA . LEU A 1 177 ? 21.964 17.104 -14.943 1.00 75.12 177 LEU A CA 1
ATOM 1440 C C . LEU A 1 177 ? 23.203 17.915 -14.525 1.00 75.12 177 LEU A C 1
ATOM 1442 O O . LEU A 1 177 ? 23.751 18.626 -15.370 1.00 75.12 177 LEU A O 1
ATOM 1446 N N . SER A 1 178 ? 23.594 17.861 -13.247 1.00 66.25 178 SER A N 1
ATOM 1447 C CA . SER A 1 178 ? 24.744 18.585 -12.680 1.00 66.25 178 SER A CA 1
ATOM 1448 C C . SER A 1 178 ? 26.045 17.800 -12.786 1.00 66.25 178 SER A C 1
ATOM 1450 O O . SER A 1 178 ? 27.087 18.494 -12.743 1.00 66.25 178 SER A O 1
#

Solvent-accessible surface area (backbone atoms only — not comparable to full-atom values): 9883 Å² total; per-residue (Å²): 133,84,79,78,64,49,33,93,84,78,64,44,70,41,61,95,59,31,31,86,87,76,70,50,73,57,81,74,81,89,67,90,70,79,76,80,54,65,69,60,43,49,47,36,33,86,57,36,72,43,42,76,67,50,72,53,32,68,55,19,36,76,46,30,50,32,34,38,4,47,76,46,36,43,70,57,7,46,55,22,32,53,52,52,49,52,51,52,55,52,45,63,57,41,70,75,50,57,69,68,59,36,52,54,48,54,52,53,51,53,53,50,24,50,50,36,31,65,45,47,43,56,51,52,51,52,54,49,50,54,50,49,54,53,42,44,70,75,30,73,79,63,30,69,62,5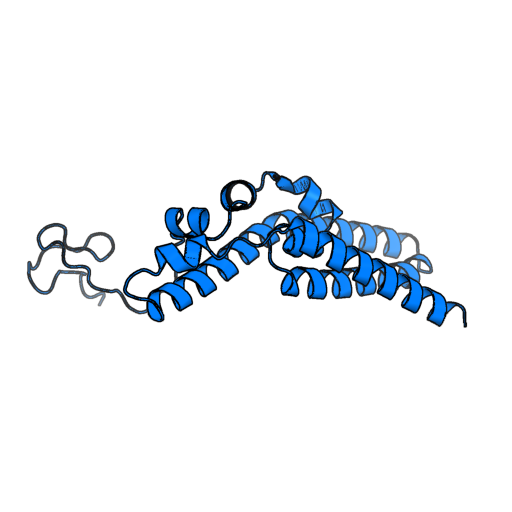8,33,55,70,40,64,69,65,11,65,60,39,28,52,56,39,50,53,50,37,53,52,52,48,52,53,52,53,50,63,76,73,107

pLDDT: mean 82.01, std 14.47, range [32.88, 93.44]